Protein AF-A0A2D9RIA6-F1 (afdb_monomer_lite)

Radius of gyration: 36.6 Å; chains: 1; bounding box: 94×38×93 Å

pLDDT: mean 72.46, std 12.38, range [39.25, 90.94]

Sequence (329 aa):
MAKITCAISGIKIILPEFSKLNVSSQGGYIHPIFAANKKQLLATYKLYAKGECSNKESYLLFLALLNLSGKVTWRVPVTLEWNSVRGQSYIANTINRLVASLEQTAIIEHPKFKQPRFVVNVDNSSLDNIHNWVRAWRDNIEEFKNKQASLTDHAKLMAVQNKLTYLVLSDKQAPQYVTLIADWAAMASNFPADRVEEWKKAIRYCFNPKKIFNVDSTTLKEIKEHCETNLELDSLHYSEVMDCLKEGINNQINILGSSLLDLDAQLSMSMSTSSLEKAAAAKKSIEANDKLVNDVIASAPAEEPKQINYATKGEYLKAKIAYNLSKRS

Structure (mmCIF, N/CA/C/O backbone):
data_AF-A0A2D9RIA6-F1
#
_entry.id   AF-A0A2D9RIA6-F1
#
loop_
_atom_site.group_PDB
_atom_site.id
_atom_site.type_symbol
_atom_site.label_atom_id
_atom_site.label_alt_id
_atom_site.label_comp_id
_atom_site.label_asym_id
_atom_site.label_entity_id
_atom_site.label_seq_id
_atom_site.pdbx_PDB_ins_code
_atom_site.Cartn_x
_atom_site.Cartn_y
_atom_site.Cartn_z
_atom_site.occupancy
_atom_site.B_iso_or_equiv
_atom_site.auth_seq_id
_atom_site.auth_comp_id
_atom_site.auth_asym_id
_atom_site.auth_atom_id
_atom_site.pdbx_PDB_model_num
ATOM 1 N N . MET A 1 1 ? 28.062 -0.730 -46.246 1.00 53.22 1 MET A N 1
ATOM 2 C CA . MET A 1 1 ? 27.710 -0.289 -44.878 1.00 53.22 1 MET A CA 1
ATOM 3 C C . MET A 1 1 ? 26.727 -1.278 -44.266 1.00 53.22 1 MET A C 1
ATOM 5 O O . MET A 1 1 ? 25.602 -1.366 -44.753 1.00 53.22 1 MET A O 1
ATOM 9 N N . ALA A 1 2 ? 27.142 -2.025 -43.243 1.00 52.50 2 ALA A N 1
ATOM 10 C CA . ALA A 1 2 ? 26.251 -2.866 -42.444 1.00 52.50 2 ALA A CA 1
ATOM 11 C C . ALA A 1 2 ? 25.255 -2.001 -41.672 1.00 52.50 2 ALA A C 1
ATOM 13 O O . ALA A 1 2 ? 25.640 -1.005 -41.051 1.00 52.50 2 ALA A O 1
ATOM 14 N N . LYS A 1 3 ? 23.980 -2.398 -41.685 1.00 59.03 3 LYS A N 1
ATOM 15 C CA . LYS A 1 3 ? 22.931 -1.793 -40.858 1.00 59.03 3 LYS A CA 1
ATOM 16 C C . LYS A 1 3 ? 22.481 -2.832 -39.836 1.00 59.03 3 LYS A C 1
ATOM 18 O O . LYS A 1 3 ? 21.823 -3.803 -40.196 1.00 59.03 3 LYS A O 1
ATOM 23 N N . ILE A 1 4 ? 22.832 -2.627 -38.569 1.00 64.25 4 ILE A N 1
ATOM 24 C CA . ILE A 1 4 ? 22.382 -3.482 -37.463 1.00 64.25 4 ILE A CA 1
ATOM 25 C C . ILE A 1 4 ? 21.235 -2.776 -36.753 1.00 64.25 4 ILE A C 1
ATOM 27 O O . ILE A 1 4 ? 21.370 -1.619 -36.365 1.00 64.25 4 ILE A O 1
ATOM 31 N N . THR A 1 5 ? 20.105 -3.455 -36.576 1.00 65.69 5 THR A N 1
ATOM 32 C CA . THR A 1 5 ? 18.963 -2.892 -35.840 1.00 65.69 5 THR A CA 1
ATOM 33 C C . THR A 1 5 ? 18.956 -3.436 -34.417 1.00 65.69 5 THR A C 1
ATOM 35 O O . THR A 1 5 ? 18.974 -4.648 -34.224 1.00 65.69 5 THR A O 1
ATOM 38 N N . CYS A 1 6 ? 18.934 -2.550 -33.420 1.00 72.38 6 CYS A N 1
ATOM 39 C CA . CYS A 1 6 ? 18.869 -2.949 -32.015 1.00 72.38 6 CYS A CA 1
ATOM 40 C C . CYS A 1 6 ? 17.556 -3.691 -31.713 1.00 72.38 6 CYS A C 1
ATOM 42 O O . CYS A 1 6 ? 16.477 -3.186 -32.031 1.00 72.38 6 CYS A O 1
ATOM 44 N N . ALA A 1 7 ? 17.651 -4.843 -31.045 1.00 70.50 7 ALA A N 1
ATOM 45 C CA . ALA A 1 7 ? 16.505 -5.696 -30.713 1.00 70.50 7 ALA A CA 1
ATOM 46 C C . ALA A 1 7 ? 15.516 -5.053 -29.719 1.00 70.50 7 ALA A C 1
ATOM 48 O O . ALA A 1 7 ? 14.342 -5.405 -29.718 1.00 70.50 7 ALA A O 1
ATOM 49 N N . ILE A 1 8 ? 15.975 -4.099 -28.897 1.00 72.19 8 ILE A N 1
ATOM 50 C CA . ILE A 1 8 ? 15.151 -3.426 -27.874 1.00 72.19 8 ILE A CA 1
ATOM 51 C C . ILE A 1 8 ? 14.691 -2.046 -28.360 1.00 72.19 8 ILE A C 1
ATOM 53 O O . ILE A 1 8 ? 13.504 -1.734 -28.343 1.00 72.19 8 ILE A O 1
ATOM 57 N N . SER A 1 9 ? 15.627 -1.210 -28.821 1.00 71.25 9 SER A N 1
ATOM 58 C CA . SER A 1 9 ? 15.332 0.187 -29.169 1.00 71.25 9 SER A CA 1
ATOM 59 C C . SER A 1 9 ? 14.907 0.414 -30.618 1.00 71.25 9 SER A C 1
ATOM 61 O O . SER A 1 9 ? 14.466 1.517 -30.934 1.00 71.25 9 SER A O 1
ATOM 63 N N . GLY A 1 10 ? 15.084 -0.567 -31.512 1.00 70.44 10 GLY A N 1
ATOM 64 C CA . GLY A 1 10 ? 14.782 -0.426 -32.943 1.00 70.44 10 GLY A CA 1
ATOM 65 C C . GLY A 1 10 ? 15.717 0.525 -33.704 1.00 70.44 10 GLY A C 1
ATOM 66 O O . GLY A 1 10 ? 15.540 0.746 -34.902 1.00 70.44 10 GLY A O 1
ATOM 67 N N . ILE A 1 11 ? 16.732 1.093 -33.040 1.00 74.12 11 ILE A N 1
ATOM 68 C CA . ILE A 1 11 ? 17.671 2.040 -33.653 1.00 74.12 11 ILE A CA 1
ATOM 69 C C . ILE A 1 11 ? 18.635 1.293 -34.576 1.00 74.12 11 ILE A C 1
ATOM 71 O O . ILE A 1 11 ? 19.228 0.283 -34.191 1.00 74.12 11 ILE A O 1
ATOM 75 N N . LYS A 1 12 ? 18.822 1.836 -35.784 1.00 71.94 12 LYS A N 1
ATOM 76 C CA . LYS A 1 12 ? 19.806 1.362 -36.759 1.00 71.94 12 LYS A CA 1
ATOM 77 C C . LYS A 1 12 ? 21.188 1.914 -36.402 1.00 71.94 12 LYS A C 1
ATOM 79 O O . LYS A 1 12 ? 21.400 3.124 -36.422 1.00 71.94 12 LYS A O 1
ATOM 84 N N . ILE A 1 13 ? 22.115 1.026 -36.074 1.00 69.00 13 ILE A N 1
ATOM 85 C CA . ILE A 1 13 ? 23.537 1.309 -35.895 1.00 69.00 13 ILE A CA 1
ATOM 86 C C . ILE A 1 13 ? 24.219 1.041 -37.238 1.00 69.00 13 ILE A C 1
ATOM 88 O O . ILE A 1 13 ? 24.060 -0.036 -37.819 1.00 69.00 13 ILE A O 1
ATOM 92 N N . ILE A 1 14 ? 24.940 2.038 -37.747 1.00 67.19 14 ILE A N 1
ATOM 93 C CA . ILE A 1 14 ? 25.707 1.929 -38.989 1.00 67.19 14 ILE A CA 1
ATOM 94 C C . ILE A 1 14 ? 27.147 1.611 -38.600 1.00 67.19 14 ILE A C 1
ATOM 96 O O . ILE A 1 14 ? 27.776 2.400 -37.899 1.00 67.19 14 ILE A O 1
ATOM 100 N N . LEU A 1 15 ? 27.658 0.466 -39.050 1.00 63.03 15 LEU A N 1
ATOM 101 C CA . LEU A 1 15 ? 29.066 0.106 -38.888 1.00 63.03 15 LEU A CA 1
ATOM 102 C C . LEU A 1 15 ? 29.784 0.366 -40.219 1.00 63.03 15 LEU A C 1
ATOM 104 O O . LEU A 1 15 ? 29.487 -0.316 -41.208 1.00 63.03 15 LEU A O 1
ATOM 108 N N . PRO A 1 16 ? 30.685 1.363 -40.282 1.00 58.00 16 PRO A N 1
ATOM 109 C CA . PRO A 1 16 ? 31.364 1.719 -41.524 1.00 58.00 16 PRO A CA 1
ATOM 110 C C . PRO A 1 16 ? 32.338 0.627 -41.994 1.00 58.00 16 PRO A C 1
ATOM 112 O O . PRO A 1 16 ? 32.437 0.384 -43.194 1.00 58.00 16 PRO A O 1
ATOM 115 N N . GLU A 1 17 ? 32.983 -0.086 -41.068 1.00 61.69 17 GLU A N 1
ATOM 116 C CA . GLU A 1 17 ? 34.060 -1.048 -41.364 1.00 61.69 17 GLU A CA 1
ATOM 117 C C . GLU A 1 17 ? 33.570 -2.415 -41.866 1.00 61.69 17 GLU A C 1
ATOM 119 O O . GLU A 1 17 ? 34.279 -3.117 -42.585 1.00 61.69 17 GLU A O 1
ATOM 124 N N . PHE A 1 18 ? 32.325 -2.789 -41.571 1.00 57.06 18 PHE A N 1
ATOM 125 C CA . PHE A 1 18 ? 31.756 -4.066 -41.991 1.00 57.06 18 PHE A CA 1
ATOM 126 C C . PHE A 1 18 ? 30.659 -3.810 -43.014 1.00 57.06 18 PHE A C 1
ATOM 128 O O . PHE A 1 18 ? 29.600 -3.305 -42.679 1.00 57.06 18 PHE A O 1
ATOM 135 N N . SER A 1 19 ? 30.882 -4.128 -44.290 1.00 55.38 19 SER A N 1
ATOM 136 C CA . SER A 1 19 ? 29.902 -3.824 -45.350 1.00 55.38 19 SER A CA 1
ATOM 137 C C . SER A 1 19 ? 28.968 -4.975 -45.727 1.00 55.38 19 SER A C 1
ATOM 139 O O . SER A 1 19 ? 27.975 -4.722 -46.402 1.00 55.38 19 SER A O 1
ATOM 141 N N . LYS A 1 20 ? 29.255 -6.206 -45.281 1.00 55.31 20 LYS A N 1
ATOM 142 C CA . LYS A 1 20 ? 28.519 -7.432 -45.657 1.00 55.31 20 LYS A CA 1
ATOM 143 C C . LYS A 1 20 ? 27.579 -7.978 -44.568 1.00 55.31 20 LYS A C 1
ATOM 145 O O . LYS A 1 20 ? 26.859 -8.935 -44.823 1.00 55.31 20 LYS A O 1
ATOM 150 N N . LEU A 1 21 ? 27.574 -7.394 -43.369 1.00 55.66 21 LEU A N 1
ATOM 151 C CA . LEU A 1 21 ? 26.751 -7.850 -42.242 1.00 55.66 21 LEU A CA 1
ATOM 152 C C . LEU A 1 21 ? 25.414 -7.094 -42.210 1.00 55.66 21 LEU A C 1
ATOM 154 O O . LEU A 1 21 ? 25.372 -5.917 -41.881 1.00 55.66 21 LEU A O 1
ATOM 158 N N . ASN A 1 22 ? 24.306 -7.761 -42.522 1.00 55.47 22 ASN A N 1
ATOM 159 C CA . ASN A 1 22 ? 22.961 -7.235 -42.268 1.00 55.47 22 ASN A CA 1
ATOM 160 C C . ASN A 1 22 ? 22.275 -8.162 -41.267 1.00 55.47 22 ASN A C 1
ATOM 162 O O . ASN A 1 22 ? 21.923 -9.288 -41.605 1.00 55.47 22 ASN A O 1
ATOM 166 N N . VAL A 1 23 ? 22.111 -7.692 -40.030 1.00 58.84 23 VAL A N 1
ATOM 167 C CA . VAL A 1 23 ? 21.490 -8.468 -38.950 1.00 58.84 23 VAL A CA 1
ATOM 168 C C . VAL A 1 23 ? 20.110 -7.883 -38.663 1.00 58.84 23 VAL A C 1
ATOM 170 O O . VAL A 1 23 ? 19.980 -6.709 -38.304 1.00 58.84 23 VAL A O 1
ATOM 173 N N . SER A 1 24 ? 19.080 -8.709 -38.861 1.00 55.22 24 SER A N 1
ATOM 174 C CA . SER A 1 24 ? 17.689 -8.387 -38.528 1.00 55.22 24 SER A CA 1
ATOM 175 C C . SER A 1 24 ? 17.501 -8.264 -37.011 1.00 55.22 24 SER A C 1
ATOM 177 O O . SER A 1 24 ? 18.173 -8.939 -36.230 1.00 55.22 24 SER A O 1
ATOM 179 N N . SER A 1 25 ? 16.553 -7.422 -36.589 1.00 55.72 25 SER A N 1
ATOM 180 C CA . SER A 1 25 ? 16.239 -7.130 -35.180 1.00 55.72 25 SER A CA 1
ATOM 181 C C . SER A 1 25 ? 15.826 -8.358 -34.360 1.00 55.72 25 SER A C 1
ATOM 183 O O . SER A 1 25 ? 15.947 -8.335 -33.139 1.00 55.72 25 SER A O 1
ATOM 185 N N . GLN A 1 26 ? 15.382 -9.436 -35.011 1.00 50.66 26 GLN A N 1
ATOM 186 C CA . GLN A 1 26 ? 14.930 -10.669 -34.357 1.00 50.66 26 GLN A CA 1
ATOM 187 C C . GLN A 1 26 ? 16.078 -11.505 -33.745 1.00 50.66 26 GLN A C 1
ATOM 189 O O . GLN A 1 26 ? 15.808 -12.423 -32.979 1.00 50.66 26 GLN A O 1
ATOM 194 N N . GLY A 1 27 ? 17.348 -11.189 -34.055 1.00 52.47 27 GLY A N 1
ATOM 195 C CA . GLY A 1 27 ? 18.518 -12.040 -33.779 1.00 52.47 27 GLY A CA 1
ATOM 196 C C . GLY A 1 27 ? 19.558 -11.533 -32.767 1.00 52.47 27 GLY A C 1
ATOM 197 O O . GLY A 1 27 ? 20.650 -12.087 -32.721 1.00 52.47 27 GLY A O 1
ATOM 198 N N . GLY A 1 28 ? 19.266 -10.517 -31.945 1.00 54.41 28 GLY A N 1
ATOM 199 C CA . GLY A 1 28 ? 19.975 -10.394 -30.657 1.00 54.41 28 GLY A CA 1
ATOM 200 C C . GLY A 1 28 ? 21.135 -9.400 -30.524 1.00 54.41 28 GLY A C 1
ATOM 201 O O . GLY A 1 28 ? 21.923 -9.550 -29.592 1.00 54.41 28 GLY A O 1
ATOM 202 N N . TYR A 1 29 ? 21.239 -8.348 -31.349 1.00 61.44 29 TYR A N 1
ATOM 203 C CA . TYR A 1 29 ? 22.151 -7.247 -30.998 1.00 61.44 29 TYR A CA 1
ATOM 204 C C . TYR A 1 29 ? 21.478 -6.252 -30.047 1.00 61.44 29 TYR A C 1
ATOM 206 O O . TYR A 1 29 ? 20.499 -5.579 -30.389 1.00 61.44 29 TYR A O 1
ATOM 214 N N . ILE A 1 30 ? 22.025 -6.165 -28.839 1.00 66.44 30 ILE A N 1
ATOM 215 C CA . ILE A 1 30 ? 21.576 -5.277 -27.772 1.00 66.44 30 ILE A CA 1
ATOM 216 C C . ILE A 1 30 ? 22.529 -4.075 -27.727 1.00 66.44 30 ILE A C 1
ATOM 218 O O . ILE A 1 30 ? 23.746 -4.237 -27.722 1.00 66.44 30 ILE A O 1
ATOM 222 N N . HIS A 1 31 ? 21.992 -2.851 -27.703 1.00 67.69 31 HIS A N 1
ATOM 223 C CA . HIS A 1 31 ? 22.820 -1.646 -27.563 1.00 67.69 31 HIS A CA 1
ATOM 224 C C . HIS A 1 31 ? 23.640 -1.701 -26.250 1.00 67.69 31 HIS A C 1
ATOM 226 O O . HIS A 1 31 ? 23.066 -2.044 -25.215 1.00 67.69 31 HIS A O 1
ATOM 232 N N . PRO A 1 32 ? 24.929 -1.304 -26.222 1.00 70.88 32 PRO A N 1
ATOM 233 C CA . PRO A 1 32 ? 25.789 -1.445 -25.034 1.00 70.88 32 PRO A CA 1
ATOM 234 C C . PRO A 1 32 ? 25.223 -0.837 -23.741 1.00 70.88 32 PRO A C 1
ATOM 236 O O . PRO A 1 32 ? 25.455 -1.347 -22.651 1.00 70.88 32 PRO A O 1
ATOM 239 N N . ILE A 1 33 ? 24.414 0.219 -23.859 1.00 73.50 33 ILE A N 1
ATOM 240 C CA . ILE A 1 33 ? 23.739 0.877 -22.728 1.00 73.50 33 ILE A CA 1
ATOM 241 C C . ILE A 1 33 ? 22.808 -0.056 -21.933 1.00 73.50 33 ILE A C 1
ATOM 243 O O . ILE A 1 33 ? 22.615 0.145 -20.740 1.00 73.50 33 ILE A O 1
ATOM 247 N N . PHE A 1 34 ? 22.262 -1.101 -22.558 1.00 77.62 34 PHE A N 1
ATOM 248 C CA . PHE A 1 34 ? 21.406 -2.082 -21.884 1.00 77.62 34 PHE A CA 1
ATOM 249 C C . PHE A 1 34 ? 22.196 -3.101 -21.052 1.00 77.62 34 PHE A C 1
ATOM 251 O O . PHE A 1 34 ? 21.595 -3.794 -20.235 1.00 77.62 34 PHE A O 1
ATOM 258 N N . ALA A 1 35 ? 23.516 -3.188 -21.255 1.00 75.06 35 ALA A N 1
ATOM 259 C CA . ALA A 1 35 ? 24.433 -3.974 -20.431 1.00 75.06 35 ALA A CA 1
ATOM 260 C C . ALA A 1 35 ? 25.058 -3.144 -19.291 1.00 75.06 35 ALA A C 1
ATOM 262 O O . ALA A 1 35 ? 25.847 -3.668 -18.507 1.00 75.06 35 ALA A O 1
ATOM 263 N N . ALA A 1 36 ? 24.736 -1.848 -19.197 1.00 76.38 36 ALA A N 1
ATOM 264 C CA . ALA A 1 36 ? 25.290 -0.966 -18.179 1.00 76.38 36 ALA A CA 1
ATOM 265 C C . ALA A 1 36 ? 24.764 -1.305 -16.774 1.00 76.38 36 ALA A C 1
ATOM 267 O O . ALA A 1 36 ? 23.596 -1.645 -16.575 1.00 76.38 36 ALA A O 1
ATOM 268 N N . ASN A 1 37 ? 25.629 -1.146 -15.770 1.00 77.19 37 ASN A N 1
ATOM 269 C CA . ASN A 1 37 ? 25.283 -1.417 -14.376 1.00 77.19 37 ASN A CA 1
ATOM 270 C C . ASN A 1 37 ? 24.343 -0.341 -13.800 1.00 77.19 37 ASN A C 1
ATOM 272 O O . ASN A 1 37 ? 24.417 0.832 -14.171 1.00 77.19 37 ASN A O 1
ATOM 276 N N . LYS A 1 38 ? 23.535 -0.700 -12.786 1.00 79.00 38 LYS A N 1
ATOM 277 C CA . LYS A 1 38 ? 22.596 0.218 -12.095 1.00 79.00 38 LYS A CA 1
ATOM 278 C C . LYS A 1 38 ? 23.240 1.555 -11.694 1.00 79.00 38 LYS A C 1
ATOM 280 O O . LYS A 1 38 ? 22.631 2.603 -11.873 1.00 79.00 38 LYS A O 1
ATOM 285 N N . LYS A 1 39 ? 24.486 1.544 -11.199 1.00 79.19 39 LYS A N 1
ATOM 286 C CA . LYS A 1 39 ? 25.226 2.765 -10.817 1.00 79.19 39 LYS A CA 1
ATOM 287 C C . LYS A 1 39 ? 25.485 3.706 -12.004 1.00 79.19 39 LYS A C 1
ATOM 289 O O . LYS A 1 39 ? 25.364 4.916 -11.854 1.00 79.19 39 LYS A O 1
ATOM 294 N N . GLN A 1 40 ? 25.805 3.156 -13.175 1.00 80.69 40 GLN A N 1
ATOM 295 C CA . GLN A 1 40 ? 26.063 3.922 -14.400 1.00 80.69 40 GLN A CA 1
ATOM 296 C C . GLN A 1 40 ? 24.761 4.471 -14.999 1.00 80.69 40 GLN A C 1
ATOM 298 O O . GLN A 1 40 ? 24.717 5.617 -15.446 1.00 80.69 40 GLN A O 1
ATOM 303 N N . LEU A 1 41 ? 23.676 3.692 -14.936 1.00 81.44 41 LEU A N 1
ATOM 304 C CA . LEU A 1 41 ? 22.341 4.135 -15.354 1.00 81.44 41 LEU A CA 1
ATOM 305 C C . LEU A 1 41 ? 21.783 5.241 -14.443 1.00 81.44 41 LEU A C 1
ATOM 307 O O . LEU A 1 41 ? 21.171 6.190 -14.917 1.00 81.44 41 LEU A O 1
ATOM 311 N N . LEU A 1 42 ? 22.056 5.185 -13.137 1.00 82.12 42 LEU A N 1
ATOM 312 C CA . LEU A 1 42 ? 21.701 6.272 -12.219 1.00 82.12 42 LEU A CA 1
ATOM 313 C C . LEU A 1 42 ? 22.560 7.526 -12.436 1.00 82.12 42 LEU A C 1
ATOM 315 O O . LEU A 1 42 ? 22.054 8.638 -12.316 1.00 82.12 42 LEU A O 1
ATOM 319 N N . ALA A 1 43 ? 23.845 7.377 -12.774 1.00 82.62 43 ALA A N 1
ATOM 320 C CA . ALA A 1 43 ? 24.699 8.514 -13.121 1.00 82.62 43 ALA A CA 1
ATOM 321 C C . ALA A 1 43 ? 24.211 9.221 -14.397 1.00 82.62 43 ALA A C 1
ATOM 323 O O . ALA A 1 43 ? 24.099 10.443 -14.415 1.00 82.62 43 ALA A O 1
ATOM 324 N N . THR A 1 44 ? 23.837 8.458 -15.425 1.00 81.31 44 THR A N 1
ATOM 325 C CA . THR A 1 44 ? 23.244 9.003 -16.660 1.00 81.31 44 THR A CA 1
ATOM 326 C C . THR A 1 44 ? 21.851 9.588 -16.429 1.00 81.31 44 THR A C 1
ATOM 328 O O . THR A 1 44 ? 21.534 10.627 -16.996 1.00 81.31 44 THR A O 1
ATOM 331 N N . TYR A 1 45 ? 21.054 9.026 -15.517 1.00 84.38 45 TYR A N 1
ATOM 332 C CA . TYR A 1 45 ? 19.803 9.649 -15.077 1.00 84.38 45 TYR A CA 1
ATOM 333 C C . TYR A 1 45 ? 20.011 11.002 -14.377 1.00 84.38 45 TYR A C 1
ATOM 335 O O . TYR A 1 45 ? 19.222 11.920 -14.580 1.00 84.38 45 TYR A O 1
ATOM 343 N N . LYS A 1 46 ? 21.096 11.185 -13.612 1.00 83.75 46 LYS A N 1
ATOM 344 C CA . LYS A 1 46 ? 21.441 12.505 -13.050 1.00 83.75 46 LYS A CA 1
ATOM 345 C C . LYS A 1 46 ? 21.785 13.524 -14.138 1.00 83.75 46 LYS A C 1
ATOM 347 O O . LYS A 1 46 ? 21.414 14.683 -13.996 1.00 83.75 46 LYS A O 1
ATOM 352 N N . LEU A 1 47 ? 22.468 13.106 -15.205 1.00 82.69 47 LEU A N 1
ATOM 353 C CA . LEU A 1 47 ? 22.743 13.965 -16.367 1.00 82.69 47 LEU A CA 1
ATOM 354 C C . LEU A 1 47 ? 21.448 14.314 -17.113 1.00 82.69 47 LEU A C 1
ATOM 356 O O . LEU A 1 47 ? 21.228 15.467 -17.474 1.00 82.69 47 LEU A O 1
ATOM 360 N N . TYR A 1 48 ? 20.537 13.346 -17.235 1.00 83.88 48 TYR A N 1
ATOM 361 C CA . TYR A 1 48 ? 19.203 13.572 -17.783 1.00 83.88 48 TYR A CA 1
ATOM 362 C C . TYR A 1 48 ? 18.411 14.599 -16.962 1.00 83.88 48 TYR A C 1
ATOM 364 O O . TYR A 1 48 ? 17.847 15.530 -17.528 1.00 83.88 48 TYR A O 1
ATOM 372 N N . ALA A 1 49 ? 18.421 14.484 -15.632 1.00 82.38 49 ALA A N 1
ATOM 373 C CA . ALA A 1 49 ? 17.738 15.421 -14.740 1.00 82.38 49 ALA A CA 1
ATOM 374 C C . ALA A 1 49 ? 18.299 16.855 -14.816 1.00 82.38 49 ALA A C 1
ATOM 376 O O . ALA A 1 49 ? 17.580 17.806 -14.524 1.00 82.38 49 ALA A O 1
ATOM 377 N N . LYS A 1 50 ? 19.563 17.017 -15.230 1.00 84.75 50 LYS A N 1
ATOM 378 C CA . LYS A 1 50 ? 20.194 18.320 -15.491 1.00 84.75 50 LYS A CA 1
ATOM 379 C C . LYS A 1 50 ? 19.873 18.897 -16.875 1.00 84.75 50 LYS A C 1
ATOM 381 O O . LYS A 1 50 ? 20.240 20.033 -17.146 1.00 84.75 50 LYS A O 1
ATOM 386 N N . GLY A 1 51 ? 19.207 18.134 -17.745 1.00 81.69 51 GLY A N 1
ATOM 387 C CA . GLY A 1 51 ? 18.908 18.542 -19.120 1.00 81.69 51 GLY A CA 1
ATOM 388 C C . GLY A 1 51 ? 20.087 18.407 -20.090 1.00 81.69 51 GLY A C 1
ATOM 389 O O . GLY A 1 51 ? 20.008 18.906 -21.206 1.00 81.69 51 GLY A O 1
ATOM 390 N N . GLU A 1 52 ? 21.165 17.720 -19.700 1.00 83.81 52 GLU A N 1
ATOM 391 C CA . GLU A 1 52 ? 22.379 17.554 -20.519 1.00 83.81 52 GLU A CA 1
ATOM 392 C C . GLU A 1 52 ? 22.276 16.386 -21.525 1.00 83.81 52 GLU A C 1
ATOM 394 O O . GLU A 1 52 ? 23.212 16.128 -22.277 1.00 83.81 52 GLU A O 1
ATOM 399 N N . CYS A 1 53 ? 21.152 15.659 -21.549 1.00 79.12 53 CYS A N 1
ATOM 400 C CA . CYS A 1 53 ? 20.950 14.510 -22.435 1.00 79.12 53 CYS A CA 1
ATOM 401 C C . CYS A 1 53 ? 20.249 14.890 -23.740 1.00 79.12 53 CYS A C 1
ATOM 403 O O . CYS A 1 53 ? 19.222 15.568 -23.746 1.00 79.12 53 CYS A O 1
ATOM 405 N N . SER A 1 54 ? 20.743 14.340 -24.847 1.00 82.25 54 SER A N 1
ATOM 406 C CA . SER A 1 54 ? 20.051 14.398 -26.133 1.00 82.25 54 SER A CA 1
ATOM 407 C C . SER A 1 54 ? 18.785 13.531 -26.137 1.00 82.25 54 SER A C 1
ATOM 409 O O . SER A 1 54 ? 18.700 12.511 -25.451 1.00 82.25 54 SER A O 1
ATOM 411 N N . ASN A 1 55 ? 17.815 13.867 -26.992 1.00 80.06 55 ASN A N 1
ATOM 412 C CA . ASN A 1 55 ? 16.546 13.130 -27.110 1.00 80.06 55 ASN A CA 1
ATOM 413 C C . ASN A 1 55 ? 16.738 11.618 -27.348 1.00 80.06 55 ASN A C 1
ATOM 415 O O . ASN A 1 55 ? 15.982 10.787 -26.837 1.00 80.06 55 ASN A O 1
ATOM 419 N N . LYS A 1 56 ? 17.784 11.247 -28.097 1.00 80.44 56 LYS A N 1
ATOM 420 C CA . LYS A 1 56 ? 18.150 9.849 -28.357 1.00 80.44 56 LYS A CA 1
ATOM 421 C C . LYS A 1 56 ? 18.685 9.154 -27.102 1.00 80.44 56 LYS A C 1
ATOM 423 O O . LYS A 1 56 ? 18.358 7.992 -26.866 1.00 80.44 56 LYS A O 1
ATOM 428 N N . GLU A 1 57 ? 19.488 9.847 -26.300 1.00 80.38 57 GLU A N 1
ATOM 429 C CA . GLU A 1 57 ? 20.026 9.327 -25.040 1.00 80.38 57 GLU A CA 1
ATOM 430 C C . GLU A 1 57 ? 18.932 9.170 -23.988 1.00 80.38 57 GLU A C 1
ATOM 432 O O . GLU A 1 57 ? 18.884 8.133 -23.334 1.00 80.38 57 GLU A O 1
ATOM 437 N N . SER A 1 58 ? 18.002 10.122 -23.884 1.00 82.75 58 SER A N 1
ATOM 438 C CA . SER A 1 58 ? 16.842 10.022 -22.989 1.00 82.75 58 SER A CA 1
ATOM 439 C C . SER A 1 58 ? 15.981 8.797 -23.301 1.00 82.75 58 SER A C 1
ATOM 441 O O . SER A 1 58 ? 15.567 8.073 -22.395 1.00 82.75 58 SER A O 1
ATOM 443 N N . TYR A 1 59 ? 15.748 8.523 -24.587 1.00 83.75 59 TYR A N 1
ATOM 444 C CA . TYR A 1 59 ? 15.016 7.338 -25.033 1.00 83.75 59 TYR A CA 1
ATOM 445 C C . TYR A 1 59 ? 15.757 6.035 -24.712 1.00 83.75 59 TYR A C 1
ATOM 447 O O . TYR A 1 59 ? 15.171 5.097 -24.168 1.00 83.75 59 TYR A O 1
ATOM 455 N N . LEU A 1 60 ? 17.057 5.976 -25.008 1.00 83.06 60 LEU A N 1
ATOM 456 C CA . LEU A 1 60 ? 17.879 4.807 -24.699 1.00 83.06 60 LEU A CA 1
ATOM 457 C C . LEU A 1 60 ? 17.979 4.556 -23.191 1.00 83.06 60 LEU A C 1
ATOM 459 O O . LEU A 1 60 ? 17.891 3.406 -22.768 1.00 83.06 60 LEU A O 1
ATOM 463 N N . LEU A 1 61 ? 18.106 5.613 -22.388 1.00 84.69 61 LEU A N 1
ATOM 464 C CA . LEU A 1 61 ? 18.112 5.540 -20.931 1.00 84.69 61 LEU A CA 1
ATOM 465 C C . LEU A 1 61 ? 16.787 4.983 -20.401 1.00 84.69 61 LEU A C 1
ATOM 467 O O . LEU A 1 61 ? 16.792 4.077 -19.571 1.00 84.69 61 LEU A O 1
ATOM 471 N N . PHE A 1 62 ? 15.656 5.477 -20.907 1.00 85.69 62 PHE A N 1
ATOM 472 C CA . PHE A 1 62 ? 14.332 5.001 -20.510 1.00 85.69 62 PHE A CA 1
ATOM 473 C C . PHE A 1 62 ? 14.160 3.497 -20.760 1.00 85.69 62 PHE A C 1
ATOM 475 O O . PHE A 1 62 ? 13.761 2.752 -19.863 1.00 85.69 62 PHE A O 1
ATOM 482 N N . LEU A 1 63 ? 14.531 3.022 -21.953 1.00 85.31 63 LEU A N 1
ATOM 483 C CA . LEU A 1 63 ? 14.475 1.595 -22.263 1.00 85.31 63 LEU A CA 1
ATOM 484 C C . LEU A 1 63 ? 15.493 0.784 -21.451 1.00 85.3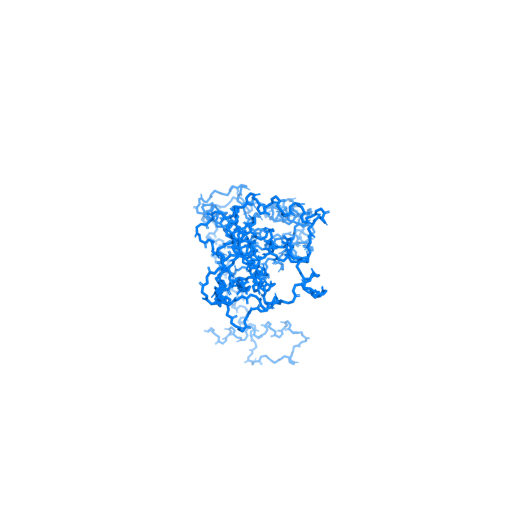1 63 LEU A C 1
ATOM 486 O O . LEU A 1 63 ? 15.201 -0.347 -21.061 1.00 85.31 63 LEU A O 1
ATOM 490 N N . ALA A 1 64 ? 16.679 1.337 -21.184 1.00 85.19 64 ALA A N 1
ATOM 491 C CA . ALA A 1 64 ? 17.690 0.674 -20.367 1.00 85.19 64 ALA A CA 1
ATOM 492 C C . ALA A 1 64 ? 17.208 0.469 -18.927 1.00 85.19 64 ALA A C 1
ATOM 494 O O . ALA A 1 64 ? 17.396 -0.612 -18.373 1.00 85.19 64 ALA A O 1
ATOM 495 N N . LEU A 1 65 ? 16.507 1.451 -18.351 1.00 85.44 65 LEU A N 1
ATOM 496 C CA . LEU A 1 65 ? 15.875 1.331 -17.035 1.00 85.44 65 LEU A CA 1
ATOM 497 C C . LEU A 1 65 ? 14.775 0.258 -17.017 1.00 85.44 65 LEU A C 1
ATOM 499 O O . LEU A 1 65 ? 14.698 -0.527 -16.071 1.00 85.44 65 LEU A O 1
ATOM 503 N N . LEU A 1 66 ? 13.962 0.167 -18.075 1.00 85.69 66 LEU A N 1
ATOM 504 C CA . LEU A 1 66 ? 12.965 -0.903 -18.205 1.00 85.69 66 LEU A CA 1
ATOM 505 C C . LEU A 1 66 ? 13.615 -2.282 -18.307 1.00 85.69 66 LEU A C 1
ATOM 507 O O . LEU A 1 66 ? 13.150 -3.220 -17.662 1.00 85.69 66 LEU A O 1
ATOM 511 N N . ASN A 1 67 ? 14.700 -2.412 -19.070 1.00 84.88 67 ASN A N 1
ATOM 512 C CA . ASN A 1 67 ? 15.430 -3.672 -19.184 1.00 84.88 67 ASN A CA 1
ATOM 513 C C . ASN A 1 67 ? 16.097 -4.067 -17.855 1.00 84.88 67 ASN A C 1
ATOM 515 O O . ASN A 1 67 ? 16.018 -5.224 -17.446 1.00 84.88 67 ASN A O 1
ATOM 519 N N . LEU A 1 68 ? 16.668 -3.094 -17.133 1.00 83.88 68 LEU A N 1
ATOM 520 C CA . LEU A 1 68 ? 17.286 -3.297 -15.818 1.00 83.88 68 LEU A CA 1
ATOM 521 C C . LEU A 1 68 ? 16.300 -3.860 -14.785 1.00 83.88 68 LEU A C 1
ATOM 523 O O . LEU A 1 68 ? 16.706 -4.590 -13.885 1.00 83.88 68 LEU A O 1
ATOM 527 N N . SER A 1 69 ? 15.003 -3.559 -14.916 1.00 82.50 69 SER A N 1
ATOM 528 C CA . SER A 1 69 ? 13.978 -4.121 -14.029 1.00 82.50 69 SER A CA 1
ATOM 529 C C . SER A 1 69 ? 13.956 -5.658 -14.037 1.00 82.50 69 SER A C 1
ATOM 531 O O . SER A 1 69 ? 13.499 -6.277 -13.073 1.00 82.50 69 SER A O 1
ATOM 533 N N . GLY A 1 70 ? 14.394 -6.289 -15.138 1.00 81.56 70 GLY A N 1
ATOM 534 C CA . GLY A 1 70 ? 14.271 -7.730 -15.362 1.00 81.56 70 GLY A CA 1
ATOM 535 C C . GLY A 1 70 ? 12.819 -8.228 -15.374 1.00 81.56 70 GLY A C 1
ATOM 536 O O . GLY A 1 70 ? 12.574 -9.433 -15.291 1.00 81.56 70 GLY A O 1
ATOM 537 N N . LYS A 1 71 ? 11.837 -7.316 -15.416 1.00 84.56 71 LYS A N 1
ATOM 538 C CA . LYS A 1 71 ? 10.399 -7.624 -15.442 1.00 84.56 71 LYS A CA 1
ATOM 539 C C . LYS A 1 71 ? 9.802 -7.512 -16.840 1.00 84.56 71 LYS A C 1
ATOM 541 O O . LYS A 1 71 ? 8.683 -7.973 -17.038 1.00 84.56 71 LYS A O 1
ATOM 546 N N . VAL A 1 72 ? 10.532 -6.927 -17.787 1.00 85.50 72 VAL A N 1
ATOM 547 C CA . VAL A 1 72 ? 10.105 -6.771 -19.179 1.00 85.50 72 VAL A CA 1
ATOM 548 C C . VAL A 1 72 ? 10.944 -7.681 -20.067 1.00 85.50 72 VAL A C 1
ATOM 550 O O . VAL A 1 72 ? 12.171 -7.613 -20.045 1.00 85.50 72 VAL A O 1
ATOM 553 N N . THR A 1 73 ? 10.288 -8.537 -20.846 1.00 84.44 73 THR A N 1
ATOM 554 C CA . THR A 1 73 ? 10.939 -9.399 -21.838 1.00 84.44 73 THR A CA 1
ATOM 555 C C . THR A 1 73 ? 10.611 -8.905 -23.238 1.00 84.44 73 THR A C 1
ATOM 557 O O . THR A 1 73 ? 9.447 -8.864 -23.633 1.00 84.44 73 THR A O 1
ATOM 560 N N . TRP A 1 74 ? 11.640 -8.548 -23.996 1.00 81.81 74 TRP A N 1
ATOM 561 C CA . TRP A 1 74 ? 11.509 -7.995 -25.341 1.00 81.81 74 TRP A CA 1
ATOM 562 C C . TRP A 1 74 ? 11.542 -9.114 -26.387 1.00 81.81 74 TRP A C 1
ATOM 564 O O . TRP A 1 74 ? 12.551 -9.806 -26.499 1.00 81.81 74 TRP A O 1
ATOM 574 N N . ARG A 1 75 ? 10.460 -9.299 -27.158 1.00 80.19 75 ARG A N 1
ATOM 575 C CA . ARG A 1 75 ? 10.472 -10.139 -28.377 1.00 80.19 75 ARG A CA 1
ATOM 576 C C . ARG A 1 75 ? 10.538 -9.307 -29.652 1.00 80.19 75 ARG A C 1
ATOM 578 O O . ARG A 1 75 ? 11.024 -9.777 -30.675 1.00 80.19 75 ARG A O 1
ATOM 585 N N . VAL A 1 76 ? 10.036 -8.079 -29.578 1.00 77.44 76 VAL A N 1
ATOM 586 C CA . VAL A 1 76 ? 9.984 -7.112 -30.673 1.00 77.44 76 VAL A CA 1
ATOM 587 C C . VAL A 1 76 ? 10.548 -5.786 -30.155 1.00 77.44 76 VAL A C 1
ATOM 589 O O . VAL A 1 76 ? 10.305 -5.453 -28.988 1.00 77.44 76 VAL A O 1
ATOM 592 N N . PRO A 1 77 ? 11.302 -5.029 -30.974 1.00 78.00 77 PRO A N 1
ATOM 593 C CA . PRO A 1 77 ? 11.733 -3.689 -30.596 1.00 78.00 77 PRO A CA 1
ATOM 594 C C . PRO A 1 77 ? 10.532 -2.766 -30.380 1.00 78.00 77 PRO A C 1
ATOM 596 O O . PRO A 1 77 ? 9.488 -2.924 -31.014 1.00 78.00 77 PRO A O 1
ATOM 599 N N . VAL A 1 78 ? 10.703 -1.757 -29.527 1.00 79.06 78 VAL A N 1
ATOM 600 C CA . VAL A 1 78 ? 9.685 -0.714 -29.349 1.00 79.06 78 VAL A CA 1
ATOM 601 C C . VAL A 1 78 ? 9.486 0.022 -30.669 1.00 79.06 78 VAL A C 1
ATOM 603 O O . VAL A 1 78 ? 10.433 0.546 -31.262 1.00 79.06 78 VAL A O 1
ATOM 606 N N . THR A 1 79 ? 8.239 0.077 -31.122 1.00 69.12 79 THR A N 1
ATOM 607 C CA . THR A 1 79 ? 7.836 0.842 -32.299 1.00 69.12 79 THR A CA 1
ATOM 608 C C . THR A 1 79 ? 7.743 2.309 -31.896 1.00 69.12 79 THR A C 1
ATOM 610 O O . THR A 1 79 ? 6.706 2.753 -31.404 1.00 69.12 79 THR A O 1
ATOM 613 N N . LEU A 1 80 ? 8.852 3.047 -32.037 1.00 63.38 80 LEU A N 1
ATOM 614 C CA . LEU A 1 80 ? 8.917 4.468 -31.698 1.00 63.38 80 LEU A CA 1
ATOM 615 C C . LEU A 1 80 ? 9.603 5.328 -32.750 1.00 63.38 80 LEU A C 1
ATOM 617 O O . LEU A 1 80 ? 10.712 5.033 -33.197 1.00 63.38 80 LEU A O 1
ATOM 621 N N . GLU A 1 81 ? 9.012 6.494 -32.989 1.00 65.56 81 GLU A N 1
ATOM 622 C CA . GLU A 1 81 ? 9.697 7.651 -33.551 1.00 65.56 81 GLU A CA 1
ATOM 623 C C . GLU A 1 81 ? 10.254 8.500 -32.402 1.00 65.56 81 GLU A C 1
ATOM 625 O O . GLU A 1 81 ? 9.607 9.422 -31.912 1.00 65.56 81 GLU A O 1
ATOM 630 N N . TRP A 1 82 ? 11.464 8.188 -31.929 1.00 66.69 82 TRP A N 1
ATOM 631 C CA . TRP A 1 82 ? 12.164 8.948 -30.869 1.00 66.69 82 TRP A CA 1
ATOM 632 C C . TRP A 1 82 ? 12.364 10.438 -31.219 1.00 66.69 82 TRP A C 1
ATOM 634 O O . TRP A 1 82 ? 12.662 11.259 -30.351 1.00 66.69 82 TRP A O 1
ATOM 644 N N . ASN A 1 83 ? 12.183 10.791 -32.493 1.00 66.62 83 ASN A N 1
ATOM 645 C CA . ASN A 1 83 ? 12.248 12.152 -33.013 1.00 66.62 83 ASN A CA 1
ATOM 646 C C . ASN A 1 83 ? 10.902 12.906 -32.944 1.00 66.62 83 ASN A C 1
ATOM 648 O O . ASN A 1 83 ? 10.847 14.093 -33.245 1.00 66.62 83 ASN A O 1
ATOM 652 N N . SER A 1 84 ? 9.810 12.239 -32.561 1.00 77.25 84 SER A N 1
ATOM 653 C CA . SER A 1 84 ? 8.495 12.869 -32.440 1.00 77.25 84 SER A CA 1
ATOM 654 C C . SER A 1 84 ? 8.347 13.597 -31.101 1.00 77.25 84 SER A C 1
ATOM 656 O O . SER A 1 84 ? 8.700 13.064 -30.044 1.00 77.25 84 SER A O 1
ATOM 658 N N . VAL A 1 85 ? 7.753 14.795 -31.136 1.00 75.06 85 VAL A N 1
ATOM 659 C CA . VAL A 1 85 ? 7.472 15.633 -29.953 1.00 75.06 85 VAL A CA 1
ATOM 660 C C . VAL A 1 85 ? 6.652 14.861 -28.912 1.00 75.06 85 VAL A C 1
ATOM 662 O O . VAL A 1 85 ? 6.952 14.902 -27.720 1.00 75.06 85 VAL A O 1
ATOM 665 N N . ARG A 1 86 ? 5.674 14.059 -29.364 1.00 75.81 86 ARG A N 1
ATOM 666 C CA . ARG A 1 86 ? 4.836 13.224 -28.489 1.00 75.81 86 ARG A CA 1
ATOM 667 C C . ARG A 1 86 ? 5.658 12.189 -27.714 1.00 75.81 86 ARG A C 1
ATOM 669 O O . ARG A 1 86 ? 5.411 11.981 -26.528 1.00 75.81 86 ARG A O 1
ATOM 676 N N . GLY A 1 87 ? 6.644 11.565 -28.361 1.00 73.31 87 GLY A N 1
ATOM 677 C CA . GLY A 1 87 ? 7.517 10.576 -27.725 1.00 73.31 87 GLY A CA 1
ATOM 678 C C . GLY A 1 87 ? 8.405 11.194 -26.643 1.00 73.31 87 GLY A C 1
ATOM 679 O O . GLY A 1 87 ? 8.574 10.612 -25.573 1.00 73.31 87 GLY A O 1
ATOM 680 N N . GLN A 1 88 ? 8.916 12.402 -26.881 1.00 77.31 88 GLN A N 1
ATOM 681 C CA . GLN A 1 88 ? 9.787 13.112 -25.938 1.00 77.31 88 GLN A CA 1
ATOM 682 C C . GLN A 1 88 ? 9.030 13.587 -24.696 1.00 77.31 88 GLN A C 1
ATOM 684 O O . GLN A 1 88 ? 9.459 13.302 -23.575 1.00 77.31 88 GLN A O 1
ATOM 689 N N . SER A 1 89 ? 7.870 14.230 -24.875 1.00 79.62 89 SER A N 1
ATOM 690 C CA . SER A 1 89 ? 7.013 14.634 -23.752 1.00 79.62 89 SER A CA 1
ATOM 691 C C . SER A 1 89 ? 6.580 13.431 -22.914 1.00 79.62 89 SER A C 1
ATOM 693 O O . SER A 1 89 ? 6.529 13.500 -21.686 1.00 79.62 89 SER A O 1
ATOM 695 N N . TYR A 1 90 ? 6.318 12.297 -23.565 1.00 81.81 90 TYR A N 1
ATOM 696 C CA . TYR A 1 90 ? 5.956 11.073 -22.868 1.00 81.81 90 TYR A CA 1
ATOM 697 C C . TYR A 1 90 ? 7.092 10.526 -21.996 1.00 81.81 90 TYR A C 1
ATOM 699 O O . TYR A 1 90 ? 6.866 10.190 -20.829 1.00 81.81 90 TYR A O 1
ATOM 707 N N . ILE A 1 91 ? 8.310 10.435 -22.543 1.00 82.06 91 ILE A N 1
ATOM 708 C CA . ILE A 1 91 ? 9.479 9.944 -21.798 1.00 82.06 91 ILE A CA 1
ATOM 709 C C . ILE A 1 91 ? 9.718 10.834 -20.578 1.00 82.06 91 ILE A C 1
ATOM 711 O O . ILE A 1 91 ? 9.854 10.312 -19.471 1.00 82.06 91 ILE A O 1
ATOM 715 N N . ALA A 1 92 ? 9.672 12.157 -20.755 1.00 82.12 92 ALA A N 1
ATOM 716 C CA . ALA A 1 92 ? 9.866 13.113 -19.669 1.00 82.12 92 ALA A CA 1
ATOM 717 C C . ALA A 1 92 ? 8.855 12.940 -18.526 1.00 82.12 92 ALA A C 1
ATOM 719 O O . ALA A 1 92 ? 9.234 12.914 -17.355 1.00 82.12 92 ALA A O 1
ATOM 720 N N . ASN A 1 93 ? 7.580 12.721 -18.850 1.00 83.94 93 ASN A N 1
ATOM 721 C CA . ASN A 1 93 ? 6.535 12.534 -17.842 1.00 83.94 93 ASN A CA 1
ATOM 722 C C . ASN A 1 93 ? 6.619 11.182 -17.112 1.00 83.94 93 ASN A C 1
ATOM 724 O O . ASN A 1 93 ? 6.136 11.047 -15.982 1.00 83.94 93 ASN A O 1
ATOM 728 N N . THR A 1 94 ? 7.208 10.168 -17.749 1.00 83.19 94 THR A N 1
ATOM 729 C CA . THR A 1 94 ? 7.145 8.779 -17.270 1.00 83.19 94 THR A CA 1
ATOM 730 C C . THR A 1 94 ? 8.433 8.325 -16.588 1.00 83.19 94 THR A C 1
ATOM 732 O O . THR A 1 94 ? 8.374 7.516 -15.662 1.00 83.19 94 THR A O 1
ATOM 735 N N . ILE A 1 95 ? 9.595 8.855 -16.977 1.00 85.06 95 ILE A N 1
ATOM 736 C CA . ILE A 1 95 ? 10.903 8.381 -16.500 1.00 85.06 95 ILE A CA 1
ATOM 737 C C . ILE A 1 95 ? 11.073 8.520 -14.980 1.00 85.06 95 ILE A C 1
ATOM 739 O O . ILE A 1 95 ? 11.493 7.567 -14.328 1.00 85.06 95 ILE A O 1
ATOM 743 N N . ASN A 1 96 ? 10.631 9.634 -14.389 1.00 85.69 96 ASN A N 1
ATOM 744 C CA . ASN A 1 96 ? 10.688 9.838 -12.936 1.00 85.69 96 ASN A CA 1
ATOM 745 C C . ASN A 1 96 ? 9.800 8.827 -12.193 1.00 85.69 96 ASN A C 1
ATOM 747 O O . ASN A 1 96 ? 10.186 8.275 -11.163 1.00 85.69 96 ASN A O 1
ATOM 751 N N . ARG A 1 97 ? 8.612 8.539 -12.746 1.00 86.62 97 ARG A N 1
ATOM 752 C CA . ARG A 1 97 ? 7.667 7.560 -12.183 1.00 86.62 97 ARG A CA 1
ATOM 753 C C . ARG A 1 97 ? 8.237 6.146 -12.256 1.00 86.62 97 ARG A C 1
ATOM 755 O O . ARG A 1 97 ? 8.090 5.379 -11.307 1.00 86.62 97 ARG A O 1
ATOM 762 N N . LEU A 1 98 ? 8.903 5.823 -13.363 1.00 87.06 98 LEU A N 1
ATOM 763 C CA . LEU A 1 98 ? 9.591 4.554 -13.552 1.00 87.06 98 LEU A CA 1
ATOM 764 C C . LEU A 1 98 ? 10.705 4.383 -12.512 1.00 87.06 98 LEU A C 1
ATOM 766 O O . LEU A 1 98 ? 10.701 3.385 -11.795 1.00 87.06 98 LEU A O 1
ATOM 770 N N . VAL A 1 99 ? 11.606 5.360 -12.373 1.00 87.00 99 VAL A N 1
ATOM 771 C CA . VAL A 1 99 ? 12.710 5.297 -11.398 1.00 87.00 99 VAL A CA 1
ATOM 772 C C . VAL A 1 99 ? 12.178 5.112 -9.977 1.00 87.00 99 VAL A C 1
ATOM 774 O O . VAL A 1 99 ? 12.595 4.174 -9.299 1.00 87.00 99 VAL A O 1
ATOM 777 N N . ALA A 1 100 ? 11.178 5.901 -9.570 1.00 87.06 100 ALA A N 1
ATOM 778 C CA . ALA A 1 100 ? 10.558 5.765 -8.253 1.00 87.06 100 ALA A CA 1
ATOM 779 C C . ALA A 1 100 ? 9.957 4.363 -8.024 1.00 87.06 100 ALA A C 1
ATOM 781 O O . ALA A 1 100 ? 10.123 3.783 -6.952 1.00 87.06 100 ALA A O 1
ATOM 782 N N . SER A 1 101 ? 9.292 3.783 -9.031 1.00 86.38 101 SER A N 1
ATOM 783 C CA . SER A 1 101 ? 8.732 2.426 -8.925 1.00 86.38 101 SER A CA 1
ATOM 784 C C . SER A 1 101 ? 9.815 1.346 -8.793 1.00 86.38 101 SER A C 1
ATOM 786 O O . SER A 1 101 ? 9.655 0.405 -8.012 1.00 86.38 101 SER A O 1
ATOM 788 N N . LEU A 1 102 ? 10.945 1.495 -9.494 1.00 85.75 102 LEU A N 1
ATOM 789 C CA . LEU A 1 102 ? 12.074 0.564 -9.420 1.00 85.75 102 LEU A CA 1
ATOM 790 C C . LEU A 1 102 ? 12.794 0.648 -8.072 1.00 85.75 102 LEU A C 1
ATOM 792 O O . LEU A 1 102 ? 13.165 -0.384 -7.514 1.00 85.75 102 LEU A O 1
ATOM 796 N N . GLU A 1 103 ? 12.967 1.854 -7.530 1.00 86.69 103 GLU A N 1
ATOM 797 C CA . GLU A 1 103 ? 13.552 2.058 -6.202 1.00 86.69 103 GLU A CA 1
ATOM 798 C C . GLU A 1 103 ? 12.666 1.469 -5.105 1.00 86.69 103 GLU A C 1
ATOM 800 O O . GLU A 1 103 ? 13.149 0.680 -4.298 1.00 86.69 103 GLU A O 1
ATOM 805 N N . GLN A 1 104 ? 11.360 1.755 -5.124 1.00 85.69 104 GLN A N 1
ATOM 806 C CA . GLN A 1 104 ? 10.423 1.190 -4.147 1.00 85.69 104 GLN A CA 1
ATOM 807 C C . GLN A 1 104 ? 10.361 -0.336 -4.219 1.00 85.69 104 GLN A C 1
ATOM 809 O O . GLN A 1 104 ? 10.342 -1.001 -3.188 1.00 85.69 104 GLN A O 1
ATOM 814 N N . THR A 1 105 ? 10.392 -0.903 -5.425 1.00 85.50 105 THR A N 1
ATOM 815 C CA . THR A 1 105 ? 10.458 -2.359 -5.607 1.00 85.50 105 THR A CA 1
ATOM 816 C C . THR A 1 105 ? 11.730 -2.950 -5.011 1.00 85.50 105 THR A C 1
ATOM 818 O O . THR A 1 105 ? 11.678 -4.031 -4.440 1.00 85.50 105 THR A O 1
ATOM 821 N N . ALA A 1 106 ? 12.867 -2.264 -5.151 1.00 83.31 106 ALA A N 1
ATOM 822 C CA . ALA A 1 106 ? 14.139 -2.731 -4.610 1.00 83.31 106 ALA A CA 1
ATOM 823 C C . ALA A 1 106 ? 14.197 -2.665 -3.075 1.00 83.31 106 ALA A C 1
ATOM 825 O O . ALA A 1 106 ? 14.942 -3.432 -2.482 1.00 83.31 106 ALA A O 1
ATOM 826 N N . ILE A 1 107 ? 13.427 -1.767 -2.449 1.00 86.44 107 ILE A N 1
ATOM 827 C CA . ILE A 1 107 ? 13.330 -1.636 -0.985 1.00 86.44 107 ILE A CA 1
ATOM 828 C C . ILE A 1 107 ? 12.447 -2.739 -0.377 1.00 86.44 107 ILE A C 1
ATOM 830 O O . ILE A 1 107 ? 12.660 -3.149 0.761 1.00 86.44 107 ILE A O 1
ATOM 834 N N . ILE A 1 108 ? 11.435 -3.225 -1.103 1.00 83.88 108 ILE A N 1
ATOM 835 C CA . ILE A 1 108 ? 10.515 -4.249 -0.592 1.00 83.88 108 ILE A CA 1
ATOM 836 C C . ILE A 1 108 ? 11.168 -5.635 -0.715 1.00 83.88 108 ILE A C 1
ATOM 838 O O . ILE A 1 108 ? 11.053 -6.304 -1.739 1.00 83.88 108 ILE A O 1
ATOM 842 N N . GLU A 1 109 ? 11.805 -6.098 0.361 1.00 77.62 109 GLU A N 1
ATOM 843 C CA . GLU A 1 109 ? 12.466 -7.416 0.441 1.00 77.62 109 GLU A CA 1
ATOM 844 C C . GLU A 1 109 ? 11.512 -8.575 0.806 1.00 77.62 109 GLU A C 1
ATOM 846 O O . GLU A 1 109 ? 11.935 -9.697 1.084 1.00 77.62 109 GLU A O 1
ATOM 851 N N . HIS A 1 110 ? 10.197 -8.340 0.816 1.00 77.88 110 HIS A N 1
ATOM 852 C CA . HIS A 1 110 ? 9.235 -9.335 1.286 1.00 77.88 110 HIS A CA 1
ATOM 853 C C . HIS A 1 110 ? 9.075 -10.508 0.289 1.00 77.88 110 HIS A C 1
ATOM 855 O O . HIS A 1 110 ? 8.707 -10.284 -0.865 1.00 77.88 110 HIS A O 1
ATOM 861 N N . PRO A 1 111 ? 9.213 -11.783 0.710 1.00 79.81 111 PRO A N 1
ATOM 862 C CA . PRO A 1 111 ? 9.268 -12.939 -0.200 1.00 79.81 111 PRO A CA 1
ATOM 863 C C . PRO A 1 111 ? 7.964 -13.202 -0.969 1.00 79.81 111 PRO A C 1
ATOM 865 O O . PRO A 1 111 ? 7.977 -13.772 -2.061 1.00 79.81 111 PRO A O 1
ATOM 868 N N . LYS A 1 112 ? 6.818 -12.782 -0.415 1.00 80.12 112 LYS A N 1
ATOM 869 C CA . LYS A 1 112 ? 5.513 -12.884 -1.095 1.00 80.12 112 LYS A CA 1
ATOM 870 C C . LYS A 1 112 ? 5.258 -11.747 -2.090 1.00 80.12 112 LYS A C 1
ATOM 872 O O . LYS A 1 112 ? 4.331 -11.855 -2.886 1.00 80.12 112 LYS A O 1
ATOM 877 N N . PHE A 1 113 ? 6.043 -10.667 -2.052 1.00 86.12 113 PHE A N 1
ATOM 878 C CA . PHE A 1 113 ? 5.869 -9.548 -2.970 1.00 86.12 113 PHE A CA 1
ATOM 879 C C . PHE A 1 113 ? 6.518 -9.875 -4.318 1.00 86.12 113 PHE A C 1
ATOM 881 O O . PHE A 1 113 ? 7.718 -10.132 -4.413 1.00 86.12 113 PHE A O 1
ATOM 888 N N . LYS A 1 114 ? 5.717 -9.877 -5.386 1.00 84.25 114 LYS A N 1
ATOM 889 C CA . LYS A 1 114 ? 6.194 -10.070 -6.758 1.00 84.25 114 LYS A CA 1
ATOM 890 C C . LYS A 1 114 ? 5.588 -8.997 -7.654 1.00 84.25 114 LYS A C 1
ATOM 892 O O . LYS A 1 114 ? 4.377 -8.822 -7.692 1.00 84.25 114 LYS A O 1
ATOM 897 N N . GLN A 1 115 ? 6.445 -8.296 -8.390 1.00 85.56 115 GLN A N 1
ATOM 898 C CA . GLN A 1 115 ? 6.025 -7.372 -9.446 1.00 85.56 115 GLN A CA 1
ATOM 899 C C . GLN A 1 115 ? 5.506 -8.143 -10.673 1.00 85.56 115 GLN A C 1
ATOM 901 O O . GLN A 1 115 ? 6.126 -9.157 -11.032 1.00 85.56 115 GLN A O 1
ATOM 906 N N . PRO A 1 116 ? 4.444 -7.667 -11.355 1.00 88.00 116 PRO A N 1
ATOM 907 C CA . PRO A 1 116 ? 4.007 -8.238 -12.620 1.00 88.00 116 PRO A CA 1
ATOM 908 C C . PRO A 1 116 ? 5.108 -8.150 -13.680 1.00 88.00 116 PRO A C 1
ATOM 910 O O . PRO A 1 116 ? 5.909 -7.209 -13.720 1.00 88.00 116 PRO A O 1
ATOM 913 N N . ARG A 1 117 ? 5.148 -9.177 -14.530 1.00 88.12 117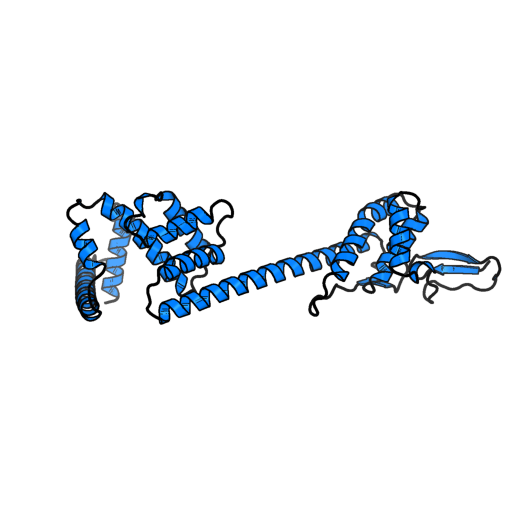 ARG A N 1
ATOM 914 C CA . ARG A 1 117 ? 6.073 -9.294 -15.657 1.00 88.12 117 ARG A CA 1
ATOM 915 C C . ARG A 1 117 ? 5.322 -9.033 -16.954 1.00 88.12 117 ARG A C 1
ATOM 917 O O . ARG A 1 117 ? 4.210 -9.525 -17.123 1.00 88.12 117 ARG A O 1
ATOM 924 N N . PHE A 1 118 ? 5.954 -8.311 -17.869 1.00 87.94 118 PHE A N 1
ATOM 925 C CA . PHE A 1 118 ? 5.378 -7.950 -19.159 1.00 87.94 118 PHE A CA 1
ATOM 926 C C . PHE A 1 118 ? 6.231 -8.505 -20.298 1.00 87.94 118 PHE A C 1
ATOM 928 O O . PHE A 1 118 ? 7.460 -8.494 -20.236 1.00 87.94 118 PHE A O 1
ATOM 935 N N . VAL A 1 119 ? 5.574 -8.996 -21.346 1.00 86.00 119 VAL A N 1
ATOM 936 C CA . VAL A 1 119 ? 6.230 -9.480 -22.565 1.00 86.00 119 VAL A CA 1
ATOM 937 C C . VAL A 1 119 ? 5.843 -8.559 -23.710 1.00 86.00 119 VAL A C 1
ATOM 939 O O . VAL A 1 119 ? 4.655 -8.329 -23.937 1.00 86.00 119 VAL A O 1
ATOM 942 N N . VAL A 1 120 ? 6.841 -8.039 -24.420 1.00 84.38 120 VAL A N 1
ATOM 943 C CA . VAL A 1 120 ? 6.644 -7.108 -25.533 1.00 84.38 120 VAL A CA 1
ATOM 944 C C . VAL A 1 120 ? 6.573 -7.883 -26.845 1.00 84.38 120 VAL A C 1
ATOM 946 O O . VAL A 1 120 ? 7.577 -8.432 -27.300 1.00 84.38 120 VAL A O 1
ATOM 949 N N . ASN A 1 121 ? 5.373 -7.933 -27.413 1.00 84.12 121 ASN A N 1
ATOM 950 C CA . ASN A 1 121 ? 4.983 -8.511 -28.695 1.00 84.12 121 ASN A CA 1
ATOM 951 C C . ASN A 1 121 ? 4.667 -7.393 -29.712 1.00 84.12 121 ASN A C 1
ATOM 953 O O . ASN A 1 121 ? 4.688 -6.209 -29.382 1.00 84.12 121 ASN A O 1
ATOM 957 N N . VAL A 1 122 ? 4.331 -7.774 -30.948 1.00 77.31 122 VAL A N 1
ATOM 958 C CA . VAL A 1 122 ? 3.987 -6.837 -32.037 1.00 77.31 122 VAL A CA 1
ATOM 959 C C . VAL A 1 122 ? 2.786 -5.950 -31.675 1.00 77.31 122 VAL A C 1
ATOM 961 O O . VAL A 1 122 ? 2.785 -4.766 -31.987 1.00 77.31 122 VAL A O 1
ATOM 964 N N . ASP A 1 123 ? 1.806 -6.491 -30.948 1.00 76.81 123 ASP A N 1
ATOM 965 C CA . ASP A 1 123 ? 0.564 -5.772 -30.627 1.00 76.81 123 ASP A CA 1
ATOM 966 C C . ASP A 1 123 ? 0.729 -4.741 -29.501 1.00 76.81 123 ASP A C 1
ATOM 968 O O . ASP A 1 123 ? -0.072 -3.817 -29.369 1.00 76.81 123 ASP A O 1
ATOM 972 N N . ASN A 1 124 ? 1.763 -4.888 -28.662 1.00 79.44 124 ASN A N 1
ATOM 973 C CA . ASN A 1 124 ? 1.971 -4.037 -27.491 1.00 79.44 124 ASN A CA 1
ATOM 974 C C . ASN A 1 124 ? 3.312 -3.285 -27.491 1.00 79.44 124 ASN A C 1
ATOM 976 O O . ASN A 1 124 ? 3.664 -2.683 -26.478 1.00 79.44 124 ASN A O 1
ATOM 980 N N . SER A 1 125 ? 4.021 -3.260 -28.623 1.00 75.94 125 SER A N 1
ATOM 981 C CA . SER A 1 125 ? 5.315 -2.583 -28.786 1.00 75.94 125 SER A CA 1
ATOM 982 C C . SER A 1 125 ? 5.234 -1.054 -28.791 1.00 75.94 125 SER A C 1
ATOM 984 O O . SER A 1 125 ? 6.273 -0.393 -28.832 1.00 75.94 125 SER A O 1
ATOM 986 N N . SER A 1 126 ? 4.026 -0.479 -28.768 1.00 79.62 126 SER A N 1
ATOM 987 C CA . SER A 1 126 ? 3.819 0.967 -28.671 1.00 79.62 126 SER A CA 1
ATOM 988 C C . SER A 1 126 ? 4.197 1.509 -27.292 1.00 79.62 126 SER A C 1
ATOM 990 O O . SER A 1 126 ? 3.918 0.898 -26.257 1.00 79.62 126 SER A O 1
ATOM 992 N N . LEU A 1 127 ? 4.770 2.714 -27.284 1.00 70.75 127 LEU A N 1
ATOM 993 C CA . LEU A 1 127 ? 5.126 3.453 -26.076 1.00 70.75 127 LEU A CA 1
ATOM 994 C C . LEU A 1 127 ? 3.938 3.639 -25.134 1.00 70.75 127 LEU A C 1
ATOM 996 O O . LEU A 1 127 ? 4.127 3.564 -23.924 1.00 70.75 127 LEU A O 1
ATOM 1000 N N . ASP A 1 128 ? 2.738 3.859 -25.677 1.00 73.12 128 ASP A N 1
ATOM 1001 C CA . ASP A 1 128 ? 1.528 4.150 -24.898 1.00 73.12 128 ASP A CA 1
ATOM 1002 C C . ASP A 1 128 ? 1.214 3.018 -23.896 1.00 73.12 128 ASP A C 1
ATOM 1004 O O . ASP A 1 128 ? 0.741 3.269 -22.788 1.00 73.12 128 ASP A O 1
ATOM 1008 N N . ASN A 1 129 ? 1.579 1.774 -24.224 1.00 81.06 129 ASN A N 1
ATOM 1009 C CA . ASN A 1 129 ? 1.375 0.625 -23.340 1.00 81.06 129 ASN A CA 1
ATOM 1010 C C . ASN A 1 129 ? 2.356 0.580 -22.166 1.00 81.06 129 ASN A C 1
ATOM 1012 O O . ASN A 1 129 ? 2.033 0.026 -21.115 1.00 81.06 129 ASN A O 1
ATOM 1016 N N . ILE A 1 130 ? 3.533 1.192 -22.304 1.00 81.44 130 ILE A N 1
ATOM 1017 C CA . ILE A 1 130 ? 4.565 1.190 -21.263 1.00 81.44 130 ILE A CA 1
ATOM 1018 C C . ILE A 1 130 ? 4.081 1.940 -20.012 1.00 81.44 130 ILE A C 1
ATOM 1020 O O . ILE A 1 130 ? 4.401 1.544 -18.890 1.00 81.44 130 ILE A O 1
ATOM 1024 N N . HIS A 1 131 ? 3.253 2.980 -20.163 1.00 83.38 131 HIS A N 1
ATOM 1025 C CA . HIS A 1 131 ? 2.671 3.697 -19.030 1.00 83.38 131 HIS A CA 1
ATOM 1026 C C . HIS A 1 131 ? 1.779 2.769 -18.214 1.00 83.38 131 HIS A C 1
ATOM 1028 O O . HIS A 1 131 ? 1.862 2.790 -16.985 1.00 83.38 131 HIS A O 1
ATOM 1034 N N . ASN A 1 132 ? 0.987 1.926 -18.877 1.00 86.50 132 ASN A N 1
ATOM 1035 C CA . ASN A 1 132 ? 0.131 0.958 -18.201 1.00 86.50 132 ASN A CA 1
ATOM 1036 C C . ASN A 1 132 ? 0.965 -0.032 -17.378 1.00 86.50 132 ASN A C 1
ATOM 1038 O O . ASN A 1 132 ? 0.566 -0.385 -16.273 1.00 86.50 132 ASN A O 1
ATOM 1042 N N . TRP A 1 133 ? 2.156 -0.411 -17.853 1.00 87.94 133 TRP A N 1
ATOM 1043 C CA . TRP A 1 133 ? 3.074 -1.270 -17.096 1.00 87.94 133 TRP A CA 1
ATOM 1044 C C . TRP A 1 133 ? 3.614 -0.568 -15.848 1.00 87.94 133 TRP A C 1
ATOM 1046 O O . TRP A 1 133 ? 3.570 -1.128 -14.755 1.00 87.94 133 TRP A O 1
ATOM 1056 N N . VAL A 1 134 ? 4.065 0.684 -15.989 1.00 86.94 134 VAL A N 1
ATOM 1057 C CA . VAL A 1 134 ? 4.552 1.493 -14.856 1.00 86.94 134 VAL A CA 1
ATOM 1058 C C . VAL A 1 134 ? 3.432 1.765 -13.848 1.00 86.94 134 VAL A C 1
ATOM 1060 O O . VAL A 1 134 ? 3.673 1.754 -12.641 1.00 86.94 134 VAL A O 1
ATOM 1063 N N . ARG A 1 135 ? 2.203 1.988 -14.325 1.00 88.75 135 ARG A N 1
ATOM 1064 C CA . ARG A 1 135 ? 1.016 2.152 -13.482 1.00 88.75 135 ARG A CA 1
ATOM 1065 C C . ARG A 1 135 ? 0.712 0.864 -12.721 1.00 88.75 135 ARG A C 1
ATOM 1067 O O . ARG A 1 135 ? 0.661 0.906 -11.502 1.00 88.75 135 ARG A O 1
ATOM 1074 N N . ALA A 1 136 ? 0.654 -0.275 -13.405 1.00 89.12 136 ALA A N 1
ATOM 1075 C CA . ALA A 1 136 ? 0.436 -1.573 -12.771 1.00 89.12 136 ALA A CA 1
ATOM 1076 C C . ALA A 1 136 ? 1.494 -1.897 -11.700 1.00 89.12 136 ALA A C 1
ATOM 1078 O O . ALA A 1 136 ? 1.165 -2.448 -10.652 1.00 89.12 136 ALA A O 1
ATOM 1079 N N . TRP A 1 137 ? 2.761 -1.527 -11.920 1.00 90.94 137 TRP A N 1
ATOM 1080 C CA . TRP A 1 137 ? 3.803 -1.681 -10.899 1.00 90.94 137 TRP A CA 1
ATOM 1081 C C . TRP A 1 137 ? 3.567 -0.820 -9.662 1.00 90.94 137 TRP A C 1
ATOM 1083 O O . TRP A 1 137 ? 3.823 -1.279 -8.550 1.00 90.94 137 TRP A O 1
ATOM 1093 N N . ARG A 1 138 ? 3.098 0.417 -9.841 1.00 90.44 138 ARG A N 1
ATOM 1094 C CA . ARG A 1 138 ? 2.762 1.311 -8.728 1.00 90.44 138 ARG A CA 1
ATOM 1095 C C . ARG A 1 138 ? 1.541 0.827 -7.963 1.00 90.44 138 ARG A C 1
ATOM 1097 O O . ARG A 1 138 ? 1.621 0.734 -6.744 1.00 90.44 138 ARG A O 1
ATOM 1104 N N . ASP A 1 139 ? 0.480 0.480 -8.680 1.00 90.69 139 ASP A N 1
ATOM 1105 C CA . ASP A 1 139 ? -0.775 0.013 -8.094 1.00 90.69 139 ASP A CA 1
ATOM 1106 C C . ASP A 1 139 ? -0.517 -1.252 -7.252 1.00 90.69 139 ASP A C 1
ATOM 1108 O O . ASP A 1 139 ? -0.953 -1.335 -6.110 1.00 90.69 139 ASP A O 1
ATOM 1112 N N . ASN A 1 140 ? 0.322 -2.176 -7.737 1.00 90.25 140 ASN A N 1
ATOM 1113 C CA . ASN A 1 140 ? 0.737 -3.363 -6.980 1.00 90.25 140 ASN A CA 1
ATOM 1114 C C . ASN A 1 140 ? 1.569 -3.032 -5.721 1.00 90.25 140 ASN A C 1
ATOM 1116 O O . ASN A 1 140 ? 1.437 -3.696 -4.693 1.00 90.25 140 ASN A O 1
ATOM 1120 N N . ILE A 1 141 ? 2.443 -2.015 -5.772 1.00 89.12 141 ILE A N 1
ATOM 1121 C CA . ILE A 1 141 ? 3.191 -1.555 -4.5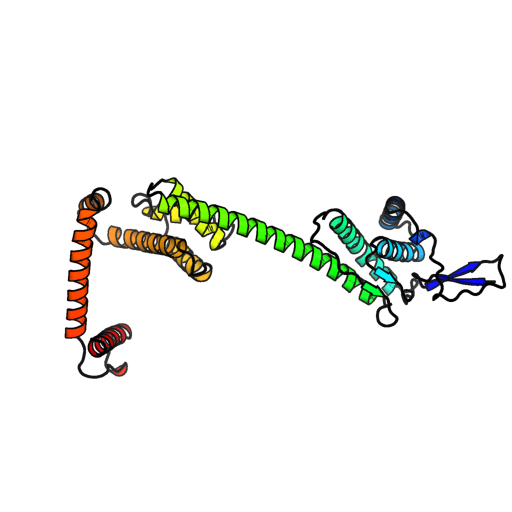85 1.00 89.12 141 ILE A CA 1
ATOM 1122 C C . ILE A 1 141 ? 2.234 -0.960 -3.547 1.00 89.12 141 ILE A C 1
ATOM 1124 O O . ILE A 1 141 ? 2.376 -1.225 -2.353 1.00 89.12 141 ILE A O 1
ATOM 1128 N N . GLU A 1 142 ? 1.289 -0.137 -3.990 1.00 89.25 142 GLU A N 1
ATOM 1129 C CA . GLU A 1 142 ? 0.307 0.514 -3.127 1.00 89.25 142 GLU A CA 1
ATOM 1130 C C . GLU A 1 142 ? -0.635 -0.509 -2.489 1.00 89.25 142 GLU A C 1
ATOM 1132 O O . GLU A 1 142 ? -0.800 -0.522 -1.271 1.00 89.25 142 GLU A O 1
ATOM 1137 N N . GLU A 1 143 ? -1.145 -1.451 -3.278 1.00 88.00 143 GLU A N 1
ATOM 1138 C CA . GLU A 1 143 ? -1.963 -2.557 -2.789 1.00 88.00 143 GLU A CA 1
ATOM 1139 C C . GLU A 1 143 ? -1.208 -3.405 -1.757 1.00 88.00 143 GLU A C 1
ATOM 1141 O O . GLU A 1 143 ? -1.763 -3.761 -0.717 1.00 88.00 143 GLU A O 1
ATOM 1146 N N . PHE A 1 144 ? 0.078 -3.692 -1.993 1.00 87.81 144 PHE A N 1
ATOM 1147 C CA . PHE A 1 144 ? 0.903 -4.416 -1.027 1.00 87.81 144 PHE A CA 1
ATOM 1148 C C . PHE A 1 144 ? 1.050 -3.651 0.297 1.00 87.81 144 PHE A C 1
ATOM 1150 O O . PHE A 1 144 ? 0.921 -4.252 1.365 1.00 87.81 144 PHE A O 1
ATOM 1157 N N . LYS A 1 145 ? 1.282 -2.333 0.245 1.00 86.12 145 LYS A N 1
ATOM 1158 C CA . LYS A 1 145 ? 1.368 -1.484 1.445 1.00 86.12 145 LYS A CA 1
ATOM 1159 C C . LYS A 1 145 ? 0.043 -1.448 2.206 1.00 86.12 145 LYS A C 1
ATOM 1161 O O . LYS A 1 145 ? 0.046 -1.636 3.419 1.00 86.12 145 LYS A O 1
ATOM 1166 N N . ASN A 1 146 ? -1.073 -1.291 1.497 1.00 85.75 146 ASN A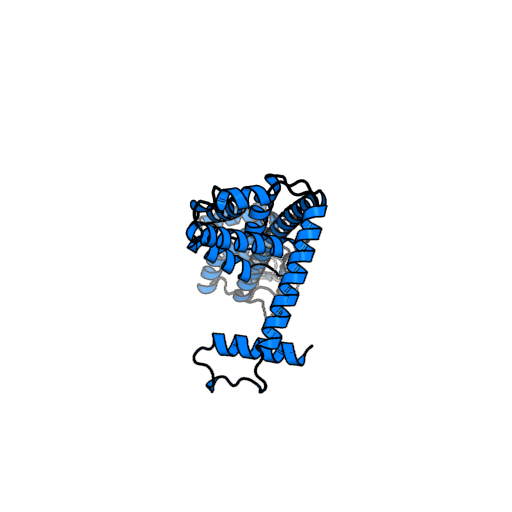 N 1
ATOM 1167 C CA . ASN A 1 146 ? -2.408 -1.245 2.095 1.00 85.75 146 ASN A CA 1
ATOM 1168 C C . ASN A 1 146 ? -2.780 -2.582 2.748 1.00 85.75 146 ASN A C 1
ATOM 1170 O O . ASN A 1 146 ? -3.275 -2.607 3.873 1.00 85.75 146 ASN A O 1
ATOM 1174 N N . LYS A 1 147 ? -2.465 -3.707 2.092 1.00 84.50 147 LYS A N 1
ATOM 1175 C CA . LYS A 1 147 ? -2.651 -5.046 2.668 1.00 84.50 147 LYS A CA 1
ATOM 1176 C C . LYS A 1 147 ? -1.812 -5.249 3.926 1.00 84.50 147 LYS A C 1
ATOM 1178 O O . LYS A 1 147 ? -2.318 -5.793 4.898 1.00 84.50 147 LYS A O 1
ATOM 1183 N N . GLN A 1 148 ? -0.554 -4.808 3.936 1.00 81.00 148 GLN A N 1
ATOM 1184 C CA . GLN A 1 148 ? 0.289 -4.899 5.132 1.00 81.00 148 GLN A CA 1
ATOM 1185 C C . GLN A 1 148 ? -0.248 -4.044 6.281 1.00 81.00 148 GLN A C 1
ATOM 1187 O O . GLN A 1 148 ? -0.345 -4.541 7.399 1.00 81.00 148 GLN A O 1
ATOM 1192 N N . ALA A 1 149 ? -0.658 -2.802 6.008 1.00 76.44 149 ALA A N 1
ATOM 1193 C CA . ALA A 1 149 ? -1.282 -1.943 7.012 1.00 76.44 149 ALA A CA 1
ATOM 1194 C C . ALA A 1 149 ? -2.531 -2.614 7.613 1.00 76.44 149 ALA A C 1
ATOM 1196 O O . ALA A 1 149 ? -2.599 -2.822 8.824 1.00 76.44 149 ALA A O 1
ATOM 1197 N N . SER A 1 150 ? -3.435 -3.098 6.758 1.00 78.75 150 SER A N 1
ATOM 1198 C CA . SER A 1 150 ? -4.638 -3.823 7.179 1.00 78.75 150 SER A CA 1
ATOM 1199 C C . SER A 1 150 ? -4.321 -5.071 8.016 1.00 78.75 150 SER A C 1
ATOM 1201 O O . SER A 1 150 ? -4.937 -5.279 9.059 1.00 78.75 150 SER A O 1
ATOM 1203 N N . LEU A 1 151 ? -3.317 -5.869 7.631 1.00 78.00 151 LEU A N 1
ATOM 1204 C CA . LEU A 1 151 ? -2.886 -7.032 8.415 1.00 78.00 151 LEU A CA 1
ATOM 1205 C C . LEU A 1 151 ? -2.352 -6.636 9.794 1.00 78.00 151 LEU A C 1
ATOM 1207 O O . LEU A 1 151 ? -2.647 -7.313 10.779 1.00 78.00 151 LEU A O 1
ATOM 1211 N N . THR A 1 152 ? -1.576 -5.552 9.883 1.00 79.12 152 THR A N 1
ATOM 1212 C CA . THR A 1 152 ? -1.079 -5.072 11.178 1.00 79.12 152 THR A CA 1
ATOM 1213 C C . THR A 1 152 ? -2.206 -4.583 12.076 1.00 79.12 152 THR A C 1
ATOM 1215 O O . THR A 1 152 ? -2.177 -4.849 13.276 1.00 79.12 152 THR A O 1
ATOM 1218 N N . ASP A 1 153 ? -3.214 -3.921 11.514 1.00 75.38 153 ASP A N 1
ATOM 1219 C CA . ASP A 1 153 ? -4.349 -3.420 12.285 1.00 75.38 153 ASP A CA 1
ATOM 1220 C C . ASP A 1 153 ? -5.265 -4.559 12.734 1.00 75.38 153 ASP A C 1
ATOM 1222 O O . ASP A 1 153 ? -5.648 -4.614 13.903 1.00 75.38 153 ASP A O 1
ATOM 1226 N N . HIS A 1 154 ? -5.492 -5.553 11.873 1.00 79.06 154 HIS A N 1
ATOM 1227 C CA . HIS A 1 154 ? -6.205 -6.771 12.247 1.00 79.06 154 HIS A CA 1
ATOM 1228 C C . HIS A 1 154 ? -5.476 -7.543 13.361 1.00 79.06 154 HIS A C 1
ATOM 1230 O O . HIS A 1 154 ? -6.097 -7.978 14.330 1.00 79.06 154 HIS A O 1
ATOM 1236 N N . ALA A 1 155 ? -4.144 -7.653 13.291 1.00 81.44 155 ALA A N 1
ATOM 1237 C CA . ALA A 1 155 ? -3.350 -8.289 14.342 1.00 81.44 155 ALA A CA 1
ATOM 1238 C C . ALA A 1 155 ? -3.439 -7.542 15.687 1.00 81.44 155 ALA A C 1
ATOM 1240 O O . ALA A 1 155 ? -3.535 -8.181 16.738 1.00 81.44 155 ALA A O 1
ATOM 1241 N N . LYS A 1 156 ? -3.444 -6.200 15.674 1.00 81.94 156 LYS A N 1
ATOM 1242 C CA . LYS A 1 156 ? -3.662 -5.387 16.885 1.00 81.94 156 LYS A CA 1
ATOM 1243 C C . LYS A 1 156 ? -5.057 -5.620 17.463 1.00 81.94 156 LYS A C 1
ATOM 1245 O O . LYS A 1 156 ? -5.170 -5.832 18.669 1.00 81.94 156 LYS A O 1
ATOM 1250 N N . LEU A 1 157 ? -6.090 -5.631 16.619 1.00 81.50 157 LEU A N 1
ATOM 1251 C CA . LEU A 1 157 ? -7.473 -5.870 17.035 1.00 81.50 157 LEU A CA 1
ATOM 1252 C C . LEU A 1 157 ? -7.617 -7.248 17.693 1.00 81.50 157 LEU A C 1
ATOM 1254 O O . LEU A 1 157 ? -8.109 -7.336 18.817 1.00 81.50 157 LEU A O 1
ATOM 1258 N N . MET A 1 158 ? -7.086 -8.299 17.064 1.00 80.62 158 MET A N 1
ATOM 1259 C CA . MET A 1 158 ? -7.079 -9.656 17.625 1.00 80.62 158 MET A CA 1
ATOM 1260 C C . MET A 1 158 ? -6.327 -9.728 18.961 1.00 80.62 158 MET A C 1
ATOM 1262 O O . MET A 1 158 ? -6.773 -10.389 19.899 1.00 80.62 158 MET A O 1
ATOM 1266 N N . ALA A 1 159 ? -5.203 -9.017 19.096 1.00 83.56 159 ALA A N 1
ATOM 1267 C CA . ALA A 1 159 ? -4.466 -8.961 20.356 1.00 83.56 159 ALA A CA 1
ATOM 1268 C C . ALA A 1 159 ? -5.274 -8.290 21.482 1.00 83.56 159 ALA A C 1
ATOM 1270 O O . ALA A 1 159 ? -5.228 -8.752 22.624 1.00 83.56 159 ALA A O 1
ATOM 1271 N N . VAL A 1 160 ? -6.019 -7.220 21.180 1.00 81.62 160 VAL A N 1
ATOM 1272 C CA . VAL A 1 160 ? -6.919 -6.567 22.146 1.00 81.62 160 VAL A CA 1
ATOM 1273 C C . VAL A 1 160 ? -8.090 -7.486 22.499 1.00 81.62 160 VAL A C 1
ATOM 1275 O O . VAL A 1 160 ? -8.384 -7.662 23.680 1.00 81.62 160 VAL A O 1
ATOM 1278 N N . GLN A 1 161 ? -8.695 -8.144 21.511 1.00 81.38 161 GLN A N 1
ATOM 1279 C CA . GLN A 1 161 ? -9.804 -9.078 21.714 1.00 81.38 161 GLN A CA 1
ATOM 1280 C C . GLN A 1 161 ? -9.410 -10.277 22.588 1.00 81.38 161 GLN A C 1
ATOM 1282 O O . GLN A 1 161 ? -10.156 -10.659 23.491 1.00 81.38 161 GLN A O 1
ATOM 1287 N N . ASN A 1 162 ? -8.213 -10.835 22.394 1.00 81.94 162 ASN A N 1
ATOM 1288 C CA . ASN A 1 162 ? -7.697 -11.918 23.235 1.00 81.94 162 ASN A CA 1
ATOM 1289 C C . ASN A 1 162 ? -7.495 -11.466 24.689 1.00 81.94 162 ASN A C 1
ATOM 1291 O O . ASN A 1 162 ? -7.825 -12.205 25.617 1.00 81.94 162 ASN A O 1
ATOM 1295 N N . LYS A 1 163 ? -6.997 -10.239 24.901 1.00 81.75 163 LYS A N 1
ATOM 1296 C CA . LYS A 1 163 ? -6.858 -9.654 26.246 1.00 81.75 163 LYS A CA 1
ATOM 1297 C C . LYS A 1 163 ? -8.214 -9.428 26.911 1.00 81.75 163 LYS A C 1
ATOM 1299 O O . LYS A 1 163 ? -8.354 -9.744 28.087 1.00 81.75 163 LYS A O 1
ATOM 1304 N N . LEU A 1 164 ? -9.199 -8.915 26.172 1.00 78.56 164 LEU A N 1
ATOM 1305 C CA . LEU A 1 164 ? -10.563 -8.733 26.675 1.00 78.56 164 LEU A CA 1
ATOM 1306 C C . LEU A 1 164 ? -11.197 -10.067 27.063 1.00 78.56 164 LEU A C 1
ATOM 1308 O O . LEU A 1 164 ? -11.678 -10.208 28.180 1.00 78.56 164 LEU A O 1
ATOM 1312 N N . THR A 1 165 ? -11.102 -11.070 26.192 1.00 80.25 165 THR A N 1
ATOM 1313 C CA . THR A 1 165 ? -11.632 -12.418 26.447 1.00 80.25 165 THR A CA 1
ATOM 1314 C C . THR A 1 165 ? -11.007 -13.034 27.700 1.00 80.25 165 THR A C 1
ATOM 1316 O O . THR A 1 165 ? -11.712 -13.592 28.536 1.00 80.25 165 THR A O 1
ATOM 1319 N N . TYR A 1 166 ? -9.691 -12.877 27.882 1.00 81.44 166 TYR A N 1
ATOM 1320 C CA . TYR A 1 166 ? -9.018 -13.307 29.106 1.00 81.44 166 TYR A CA 1
ATOM 1321 C C . TYR A 1 166 ? -9.548 -12.580 30.352 1.00 81.44 166 TYR A C 1
ATOM 1323 O O . TYR A 1 166 ? -9.767 -13.217 31.379 1.00 81.44 166 TYR A O 1
ATOM 1331 N N . LEU A 1 167 ? -9.778 -11.265 30.273 1.00 77.62 167 LEU A N 1
ATOM 1332 C CA . LEU A 1 167 ? -10.281 -10.485 31.406 1.00 77.62 167 LEU A CA 1
ATOM 1333 C C . LEU A 1 167 ? -11.704 -10.884 31.805 1.00 77.62 167 LEU A C 1
ATOM 1335 O O . LEU A 1 167 ? -11.929 -11.089 32.997 1.00 77.62 167 LEU A O 1
ATOM 1339 N N . VAL A 1 168 ? -12.603 -11.077 30.833 1.00 75.75 168 VAL A N 1
ATOM 1340 C CA . VAL A 1 168 ? -13.971 -11.578 31.063 1.00 75.75 168 VAL A CA 1
ATOM 1341 C C . VAL A 1 168 ? -13.938 -12.936 31.761 1.00 75.75 168 VAL A C 1
ATOM 1343 O O . VAL A 1 168 ? -14.595 -13.127 32.778 1.00 75.75 168 VAL A O 1
ATOM 1346 N N . LEU A 1 169 ? -13.113 -13.865 31.268 1.00 77.94 169 LEU A N 1
ATOM 1347 C CA . LEU A 1 169 ? -12.976 -15.201 31.858 1.00 77.94 169 LEU A CA 1
ATOM 1348 C C . LEU A 1 169 ? -12.325 -15.187 33.249 1.00 77.94 169 LEU A C 1
ATOM 1350 O O . LEU A 1 169 ? -12.555 -16.093 34.045 1.00 77.94 169 LEU A O 1
ATOM 1354 N N . SER A 1 170 ? -11.489 -14.188 33.542 1.00 72.75 170 SER A N 1
ATOM 1355 C CA . SER A 1 170 ? -10.766 -14.088 34.814 1.00 72.75 170 SER A CA 1
ATOM 1356 C C . SER A 1 170 ? -11.578 -13.474 35.962 1.00 72.75 170 SER A C 1
ATOM 1358 O O . SER A 1 170 ? -11.060 -13.416 37.077 1.00 72.75 170 SER A O 1
ATOM 1360 N N . ASP A 1 171 ? -12.800 -12.992 35.692 1.00 62.72 171 ASP A N 1
ATOM 1361 C CA . ASP A 1 171 ? -13.774 -12.391 36.630 1.00 62.72 171 ASP A CA 1
ATOM 1362 C C . ASP A 1 171 ? -13.231 -11.237 37.508 1.00 62.72 171 ASP A C 1
ATOM 1364 O O . ASP A 1 171 ? -13.872 -10.736 38.432 1.00 62.72 171 ASP A O 1
ATOM 1368 N N . LYS A 1 172 ? -12.018 -10.756 37.214 1.00 56.59 172 LYS A N 1
ATOM 1369 C CA . LYS A 1 172 ? -11.428 -9.577 37.843 1.00 56.59 172 LYS A CA 1
ATOM 1370 C C . LYS A 1 172 ? -11.902 -8.358 37.069 1.00 56.59 172 LYS A C 1
ATOM 1372 O O . LYS A 1 172 ? -11.325 -8.019 36.037 1.00 56.59 172 LYS A O 1
ATOM 1377 N N . GLN A 1 173 ? -12.915 -7.672 37.599 1.00 59.09 173 GLN A N 1
ATOM 1378 C CA . GLN A 1 173 ? -13.333 -6.343 37.143 1.00 59.09 173 GLN A CA 1
ATOM 1379 C C . GLN A 1 173 ? -12.221 -5.317 37.401 1.00 59.09 173 GLN A C 1
ATOM 1381 O O . GLN A 1 173 ? -12.235 -4.540 38.353 1.00 59.09 173 GLN A O 1
ATOM 1386 N N . ALA A 1 174 ? -11.188 -5.354 36.567 1.00 58.81 174 ALA A N 1
ATOM 1387 C CA . ALA A 1 174 ? -10.115 -4.389 36.613 1.00 58.81 174 ALA A CA 1
ATOM 1388 C C . ALA A 1 174 ? -10.588 -3.086 35.943 1.00 58.81 174 ALA A C 1
ATOM 1390 O O . ALA A 1 174 ? -11.201 -3.143 34.878 1.00 58.81 174 ALA A O 1
ATOM 1391 N N . PRO A 1 175 ? -10.205 -1.896 36.444 1.00 67.94 175 PRO A N 1
ATOM 1392 C CA . PRO A 1 175 ? -10.384 -0.628 35.716 1.00 67.94 175 PRO A CA 1
ATOM 1393 C C . PRO A 1 175 ? -9.720 -0.638 34.320 1.00 67.94 175 PRO A C 1
ATOM 1395 O O . PRO A 1 175 ? -10.041 0.164 33.443 1.00 67.94 175 PRO A O 1
ATOM 1398 N N . GLN A 1 176 ? -8.804 -1.584 34.096 1.00 71.50 176 GLN A N 1
ATOM 1399 C CA . GLN A 1 176 ? -8.184 -1.869 32.805 1.00 71.50 176 GLN A CA 1
ATOM 1400 C C . GLN A 1 176 ? -9.189 -2.400 31.772 1.00 71.50 176 GLN A C 1
ATOM 1402 O O . GLN A 1 176 ? -9.024 -2.124 30.588 1.00 71.50 176 GLN A O 1
ATOM 1407 N N . TYR A 1 177 ? -10.244 -3.092 32.211 1.00 75.81 177 TYR A N 1
ATOM 1408 C CA . TYR A 1 177 ? -11.286 -3.646 31.348 1.00 75.81 177 TYR A CA 1
ATOM 1409 C C . TYR A 1 177 ? -12.008 -2.555 30.557 1.00 75.81 177 TYR A C 1
ATOM 1411 O O . TYR A 1 177 ? -12.043 -2.576 29.332 1.00 75.81 177 TYR A O 1
ATOM 1419 N N . VAL A 1 178 ? -12.456 -1.518 31.266 1.00 74.81 178 VAL A N 1
ATOM 1420 C CA . VAL A 1 178 ? -13.125 -0.337 30.702 1.00 74.81 178 VAL A CA 1
ATOM 1421 C C . VAL A 1 178 ? -12.240 0.387 29.681 1.00 74.81 178 VAL A C 1
ATOM 1423 O O . VAL A 1 178 ? -12.711 0.883 28.658 1.00 74.81 178 VAL A O 1
ATOM 1426 N N . THR A 1 179 ? -10.933 0.434 29.945 1.00 81.25 179 THR A N 1
ATOM 1427 C CA . THR A 1 179 ? -9.953 1.050 29.040 1.00 81.25 179 THR A CA 1
ATOM 1428 C C . THR A 1 179 ? -9.785 0.218 27.768 1.00 81.25 179 THR A C 1
ATOM 1430 O O . THR A 1 179 ? -9.830 0.771 26.673 1.00 81.25 179 THR A O 1
ATOM 1433 N N . LEU A 1 180 ? -9.663 -1.105 27.913 1.00 80.44 180 LEU A N 1
ATOM 1434 C CA . LEU A 1 180 ? -9.511 -2.046 26.803 1.00 80.44 180 LEU A CA 1
ATOM 1435 C C . LEU A 1 180 ? -10.769 -2.140 25.936 1.00 80.44 180 LEU A C 1
ATOM 1437 O O . LEU A 1 180 ? -10.633 -2.236 24.721 1.00 80.44 180 LEU A O 1
ATOM 1441 N N . ILE A 1 181 ? -11.968 -2.057 26.522 1.00 81.25 181 ILE A N 1
ATOM 1442 C CA . ILE A 1 181 ? -13.224 -1.992 25.763 1.00 81.25 181 ILE A CA 1
ATOM 1443 C C . ILE A 1 181 ? -13.270 -0.719 24.924 1.00 81.25 181 ILE A C 1
ATOM 1445 O O . ILE A 1 181 ? -13.583 -0.779 23.740 1.00 81.25 181 ILE A O 1
ATOM 1449 N N . ALA A 1 182 ? -12.946 0.435 25.514 1.00 80.88 182 ALA A N 1
ATOM 1450 C CA . ALA A 1 182 ? -12.944 1.699 24.783 1.00 80.88 182 ALA A CA 1
ATOM 1451 C C . ALA A 1 182 ? -11.911 1.693 23.641 1.00 80.88 182 ALA A C 1
ATOM 1453 O O . ALA A 1 182 ? -12.180 2.203 22.554 1.00 80.88 182 ALA A O 1
ATOM 1454 N N . ASP A 1 183 ? -10.739 1.092 23.868 1.00 83.56 183 ASP A N 1
ATOM 1455 C CA . ASP A 1 183 ? -9.713 0.931 22.837 1.00 83.56 183 ASP A CA 1
ATOM 1456 C C . ASP A 1 183 ? -10.133 -0.067 21.749 1.00 83.56 183 ASP A C 1
ATOM 1458 O O . ASP A 1 183 ? -9.891 0.192 20.570 1.00 83.56 183 ASP A O 1
ATOM 1462 N N . TRP A 1 184 ? -10.799 -1.165 22.117 1.00 84.56 184 TRP A N 1
ATOM 1463 C CA . TRP A 1 184 ? -11.365 -2.119 21.165 1.00 84.56 184 TRP A CA 1
ATOM 1464 C C . TRP A 1 184 ? -12.459 -1.482 20.315 1.00 84.56 184 TRP A C 1
ATOM 1466 O O . TRP A 1 184 ? -12.377 -1.558 19.095 1.00 84.56 184 TRP A O 1
ATOM 1476 N N . ALA A 1 185 ? -13.424 -0.794 20.930 1.00 81.19 185 ALA A N 1
ATOM 1477 C CA . ALA A 1 185 ? -14.506 -0.114 20.225 1.00 81.19 185 ALA A CA 1
ATOM 1478 C C . ALA A 1 185 ? -13.954 0.898 19.214 1.00 81.19 185 ALA A C 1
ATOM 1480 O O . ALA A 1 185 ? -14.377 0.899 18.060 1.00 81.19 185 ALA A O 1
ATOM 1481 N N . ALA A 1 186 ? -12.946 1.684 19.605 1.00 84.38 186 ALA A N 1
ATOM 1482 C CA . ALA A 1 186 ? -12.307 2.649 18.716 1.00 84.38 186 ALA A CA 1
ATOM 1483 C C . ALA A 1 186 ? -11.593 2.002 17.517 1.00 84.38 186 ALA A C 1
ATOM 1485 O O . ALA A 1 186 ? -11.638 2.554 16.419 1.00 84.38 186 ALA A O 1
ATOM 1486 N N . MET A 1 187 ? -10.938 0.850 17.716 1.00 80.31 187 MET A N 1
ATOM 1487 C CA . MET A 1 187 ? -10.266 0.117 16.634 1.00 80.31 187 MET A CA 1
ATOM 1488 C C . MET A 1 187 ? -11.253 -0.638 15.740 1.00 80.31 187 MET A C 1
ATOM 1490 O O . MET A 1 187 ? -11.086 -0.644 14.526 1.00 80.31 187 MET A O 1
ATOM 1494 N N . ALA A 1 188 ? -12.269 -1.270 16.327 1.00 78.50 188 ALA A N 1
ATOM 1495 C CA . ALA A 1 188 ? -13.218 -2.122 15.620 1.00 78.50 188 ALA A CA 1
ATOM 1496 C C . ALA A 1 188 ? -14.216 -1.316 14.781 1.00 78.50 188 ALA A C 1
ATOM 1498 O O . ALA A 1 188 ? -14.525 -1.711 13.665 1.00 78.50 188 ALA A O 1
ATOM 1499 N N . SER A 1 189 ? -14.679 -0.171 15.287 1.00 75.50 189 SER A N 1
ATOM 1500 C CA . SER A 1 189 ? -15.601 0.714 14.556 1.00 75.50 189 SER A CA 1
ATOM 1501 C C . SER A 1 189 ? -14.901 1.842 13.789 1.00 75.50 189 SER A C 1
ATOM 1503 O O . SER A 1 189 ? -15.574 2.632 13.134 1.00 75.50 189 SER A O 1
ATOM 1505 N N . ASN A 1 190 ? -13.563 1.896 13.847 1.00 80.81 190 ASN A N 1
ATOM 1506 C CA . ASN A 1 190 ? -12.715 2.881 13.172 1.00 80.81 190 ASN A CA 1
ATOM 1507 C C . ASN A 1 190 ? -13.168 4.334 13.415 1.00 80.81 190 ASN A C 1
ATOM 1509 O O . ASN A 1 190 ? -13.602 5.034 12.498 1.00 80.81 190 ASN A O 1
ATOM 1513 N N . PHE A 1 191 ? -13.076 4.780 14.671 1.00 82.12 191 PHE A N 1
ATOM 1514 C CA . PHE A 1 191 ? -13.528 6.116 15.064 1.00 82.12 191 PHE A CA 1
ATOM 1515 C C . PHE A 1 191 ? -12.883 7.244 14.234 1.00 82.12 191 PHE A C 1
ATOM 1517 O O . PHE A 1 191 ? -11.701 7.155 13.885 1.00 82.12 191 PHE A O 1
ATOM 1524 N N . PRO A 1 192 ? -13.608 8.353 13.977 1.00 81.38 192 PRO A N 1
ATOM 1525 C CA . PRO A 1 192 ? -13.057 9.515 13.287 1.00 81.38 192 PRO A CA 1
ATOM 1526 C C . PRO A 1 192 ? -11.826 10.060 14.019 1.00 81.38 192 PRO A C 1
ATOM 1528 O O . PRO A 1 192 ? -11.907 10.335 15.218 1.00 81.38 192 PRO A O 1
ATOM 1531 N N . ALA A 1 193 ? -10.715 10.260 13.299 1.00 77.12 193 ALA A N 1
ATOM 1532 C CA . ALA A 1 193 ? -9.421 10.680 13.858 1.00 77.12 193 ALA A CA 1
ATOM 1533 C C . ALA A 1 193 ? -9.515 11.930 14.757 1.00 77.12 193 ALA A C 1
ATOM 1535 O O . ALA A 1 193 ? -8.832 12.010 15.777 1.00 77.12 193 ALA A O 1
ATOM 1536 N N . ASP A 1 194 ? -10.417 12.853 14.419 1.00 81.12 194 ASP A N 1
ATOM 1537 C CA . ASP A 1 194 ? -10.611 14.116 15.134 1.00 81.12 194 ASP A CA 1
ATOM 1538 C C . ASP A 1 194 ? -11.327 13.954 16.490 1.00 81.12 194 ASP A C 1
ATOM 1540 O O . ASP A 1 194 ? -11.213 14.828 17.345 1.00 81.12 194 ASP A O 1
ATOM 1544 N N . ARG A 1 195 ? -12.052 12.843 16.715 1.00 80.56 195 ARG A N 1
ATOM 1545 C CA . ARG A 1 195 ? -12.900 12.621 17.911 1.00 80.56 195 ARG A CA 1
ATOM 1546 C C . ARG A 1 195 ? -12.587 11.340 18.691 1.00 80.56 195 ARG A C 1
ATOM 1548 O O . ARG A 1 195 ? -13.276 11.031 19.664 1.00 80.56 195 ARG A O 1
ATOM 1555 N N . VAL A 1 196 ? -11.534 10.603 18.323 1.00 81.00 196 VAL A N 1
ATOM 1556 C CA . VAL A 1 196 ? -11.188 9.301 18.934 1.00 81.00 196 VAL A CA 1
ATOM 1557 C C . VAL A 1 196 ? -11.084 9.384 20.459 1.00 81.00 196 VAL A C 1
ATOM 1559 O O . VAL A 1 196 ? -11.662 8.564 21.172 1.00 81.00 196 VAL A O 1
ATOM 1562 N N . GLU A 1 197 ? -10.362 10.376 20.978 1.00 81.81 197 GLU A N 1
ATOM 1563 C CA . GLU A 1 197 ? -10.117 10.507 22.419 1.00 81.81 197 GLU A CA 1
ATOM 1564 C C . GLU A 1 197 ? -11.356 10.963 23.196 1.00 81.81 197 GLU A C 1
ATOM 1566 O O . GLU A 1 197 ? -11.545 10.575 24.351 1.00 81.81 197 GLU A O 1
ATOM 1571 N N . GLU A 1 198 ? -12.225 11.757 22.573 1.00 81.81 198 GLU A N 1
ATOM 1572 C CA . GLU A 1 198 ? -13.490 12.195 23.169 1.00 81.81 198 GLU A CA 1
ATOM 1573 C C . GLU A 1 198 ? -14.448 11.015 23.313 1.00 81.81 198 GLU A C 1
ATOM 1575 O O . GLU A 1 198 ? -15.009 10.787 24.387 1.00 81.81 198 GLU A O 1
ATOM 1580 N N . TRP A 1 199 ? -14.559 10.199 22.265 1.00 83.44 199 TRP A N 1
ATOM 1581 C CA . TRP A 1 199 ? -15.437 9.034 22.249 1.00 83.44 199 TRP A CA 1
ATOM 1582 C C . TRP A 1 199 ? -14.935 7.925 23.173 1.00 83.44 199 TRP A C 1
ATOM 1584 O O . TRP A 1 199 ? -15.716 7.347 23.931 1.00 83.44 199 TRP A O 1
ATOM 1594 N N . LYS A 1 200 ? -13.617 7.691 23.229 1.00 83.75 200 LYS A N 1
ATOM 1595 C CA . LYS A 1 200 ? -13.021 6.787 24.224 1.00 83.75 200 LYS A CA 1
ATOM 1596 C C . LYS A 1 200 ? -13.322 7.233 25.653 1.00 83.75 200 LYS A C 1
ATOM 1598 O O . LYS A 1 200 ? -13.655 6.400 26.496 1.00 83.75 200 LYS A O 1
ATOM 1603 N N . LYS A 1 201 ? -13.219 8.533 25.949 1.00 82.06 201 LYS A N 1
ATOM 1604 C CA . LYS A 1 201 ? -13.561 9.079 27.273 1.00 82.06 201 LYS A CA 1
ATOM 1605 C C . LYS A 1 201 ? -15.047 8.915 27.582 1.00 82.06 201 LYS A C 1
ATOM 1607 O O . LYS A 1 201 ? -15.365 8.498 28.691 1.00 82.06 201 LYS A O 1
ATOM 1612 N N . ALA A 1 202 ? -15.929 9.166 26.614 1.00 78.88 202 ALA A N 1
ATOM 1613 C CA . ALA A 1 202 ? -17.370 8.974 26.769 1.00 78.88 202 ALA A CA 1
ATOM 1614 C C . ALA A 1 202 ? -17.719 7.525 27.145 1.00 78.88 202 ALA A C 1
ATOM 1616 O O . ALA A 1 202 ? -18.437 7.301 28.120 1.00 78.88 202 ALA A O 1
ATOM 1617 N N . ILE A 1 203 ? -17.126 6.539 26.461 1.00 78.88 203 ILE A N 1
ATOM 1618 C CA . ILE A 1 203 ? -17.313 5.116 26.786 1.00 78.88 203 ILE A CA 1
ATOM 1619 C C . ILE A 1 203 ? -16.799 4.814 28.199 1.00 78.88 203 ILE A C 1
ATOM 1621 O O . ILE A 1 203 ? -17.509 4.201 28.990 1.00 78.88 203 ILE A O 1
ATOM 1625 N N . ARG A 1 204 ? -15.612 5.309 28.581 1.00 80.50 204 ARG A N 1
ATOM 1626 C CA . ARG A 1 204 ? -15.080 5.130 29.950 1.00 80.50 204 ARG A CA 1
ATOM 1627 C C . ARG A 1 204 ? -15.968 5.758 31.028 1.00 80.50 204 ARG A C 1
ATOM 1629 O O . ARG A 1 204 ? -15.999 5.271 32.161 1.00 80.50 204 ARG A O 1
ATOM 1636 N N . TYR A 1 205 ? -16.660 6.848 30.704 1.00 77.38 205 TYR A N 1
ATOM 1637 C CA . TYR A 1 205 ? -17.601 7.491 31.612 1.00 77.38 205 TYR A CA 1
ATOM 1638 C C . TYR A 1 205 ? -18.917 6.732 31.729 1.00 77.38 205 TYR A C 1
ATOM 1640 O O . TYR A 1 205 ? -19.458 6.725 32.827 1.00 77.38 205 TYR A O 1
ATOM 1648 N N . CYS A 1 206 ? -19.364 6.006 30.700 1.00 71.69 206 CYS A N 1
ATOM 1649 C CA . CYS A 1 206 ? -20.546 5.138 30.795 1.00 71.69 206 CYS A CA 1
ATOM 1650 C C . CYS A 1 206 ? -20.408 4.073 31.899 1.00 71.69 206 CYS A C 1
ATOM 1652 O O . CYS A 1 206 ? -21.387 3.757 32.562 1.00 71.69 206 CYS A O 1
ATOM 1654 N N . PHE A 1 207 ? -19.187 3.606 32.182 1.00 68.94 207 PHE A N 1
ATOM 1655 C CA . PHE A 1 207 ? -18.903 2.683 33.293 1.00 68.94 207 PHE A CA 1
ATOM 1656 C C . PHE A 1 207 ? -18.810 3.355 34.678 1.00 68.94 207 PHE A C 1
ATOM 1658 O O . PHE A 1 207 ? -18.677 2.668 35.687 1.00 68.94 207 PHE A O 1
ATOM 1665 N N . ASN A 1 208 ? -18.827 4.690 34.760 1.00 71.38 208 ASN A N 1
ATOM 1666 C CA . ASN A 1 208 ? -18.687 5.438 36.011 1.00 71.38 208 ASN A CA 1
ATOM 1667 C C . ASN A 1 208 ? -19.899 6.356 36.235 1.00 71.38 208 ASN A C 1
ATOM 1669 O O . ASN A 1 208 ? -19.867 7.502 35.777 1.00 71.38 208 ASN A O 1
ATOM 1673 N N . PRO A 1 209 ? -20.910 5.949 37.027 1.00 60.81 209 PRO A N 1
ATOM 1674 C CA . PRO A 1 209 ? -22.182 6.674 37.154 1.00 60.81 209 PRO A CA 1
ATOM 1675 C C . PRO A 1 209 ? -22.028 8.128 37.628 1.00 60.81 209 PRO A C 1
ATOM 1677 O O . PRO A 1 209 ? -22.825 8.992 37.284 1.00 60.81 209 PRO A O 1
ATOM 1680 N N . LYS A 1 210 ? -20.947 8.440 38.354 1.00 60.06 210 LYS A N 1
ATOM 1681 C CA . LYS A 1 210 ? -20.639 9.793 38.847 1.00 60.06 210 LYS A CA 1
ATOM 1682 C C . LYS A 1 210 ? -20.105 10.756 37.776 1.00 60.06 210 LYS A C 1
ATOM 1684 O O . LYS A 1 210 ? -20.144 11.962 37.986 1.00 60.06 210 LYS A O 1
ATOM 1689 N N . LYS A 1 211 ? -19.554 10.252 36.664 1.00 62.56 211 LYS A N 1
ATOM 1690 C CA . LYS A 1 211 ? -18.889 11.066 35.621 1.00 62.56 211 LYS A CA 1
ATOM 1691 C C . LYS A 1 211 ? -19.673 11.149 34.309 1.00 62.56 211 LYS A C 1
ATOM 1693 O O . LYS A 1 211 ? -19.275 11.899 33.423 1.00 62.56 211 LYS A O 1
ATOM 1698 N N . ILE A 1 212 ? -20.789 10.425 34.208 1.00 60.72 212 ILE A N 1
ATOM 1699 C CA . ILE A 1 212 ? -21.672 10.398 33.033 1.00 60.72 212 ILE A CA 1
ATOM 1700 C C . ILE A 1 212 ? -22.240 11.793 32.696 1.00 60.72 212 ILE A C 1
ATOM 1702 O O . ILE A 1 212 ? -22.484 12.081 31.528 1.00 60.72 212 ILE A O 1
ATOM 1706 N N . PHE A 1 213 ? -22.404 12.681 33.685 1.00 59.41 213 PHE A N 1
ATOM 1707 C CA . PHE A 1 213 ? -22.962 14.032 33.494 1.00 59.41 213 PHE A CA 1
ATOM 1708 C C . PHE A 1 213 ? -22.069 14.991 32.698 1.00 59.41 213 PHE A C 1
ATOM 1710 O O . PHE A 1 213 ? -22.554 16.004 32.212 1.00 59.41 213 PHE A O 1
ATOM 1717 N N . ASN A 1 214 ? -20.779 14.680 32.548 1.00 62.22 214 ASN A N 1
ATOM 1718 C CA . ASN A 1 214 ? -19.848 15.518 31.787 1.00 62.22 214 ASN A CA 1
ATOM 1719 C C . ASN A 1 214 ? -19.868 15.218 30.278 1.00 62.22 214 ASN A C 1
ATOM 1721 O O . ASN A 1 214 ? -19.058 15.778 29.543 1.00 62.22 214 ASN A O 1
ATOM 1725 N N . VAL A 1 215 ? -20.723 14.295 29.825 1.00 65.81 215 VAL A N 1
ATOM 1726 C CA . VAL A 1 215 ? -20.811 13.872 28.424 1.00 65.81 215 VAL A CA 1
ATOM 1727 C C . VAL A 1 215 ? -22.166 14.256 27.857 1.00 65.81 215 VAL A C 1
ATOM 1729 O O . VAL A 1 215 ? -23.204 13.876 28.403 1.00 65.81 215 VAL A O 1
ATOM 1732 N N . ASP A 1 216 ? -22.151 14.941 26.719 1.00 70.56 216 ASP A N 1
ATOM 1733 C CA . ASP A 1 216 ? -23.371 15.300 26.010 1.00 70.56 216 ASP A CA 1
ATOM 1734 C C . ASP A 1 216 ? -24.119 14.054 25.515 1.00 70.56 216 ASP A C 1
ATOM 1736 O O . ASP A 1 216 ? -23.557 13.146 24.893 1.00 70.56 216 ASP A O 1
ATOM 1740 N N . SER A 1 217 ? -25.429 14.028 25.768 1.00 65.56 217 SER A N 1
ATOM 1741 C CA . SER A 1 217 ? -26.317 12.932 25.355 1.00 65.56 217 SER A CA 1
ATOM 1742 C C . SER A 1 217 ? -26.422 12.780 23.829 1.00 65.56 217 SER A C 1
ATOM 1744 O O . SER A 1 217 ? -26.740 11.698 23.332 1.00 65.56 217 SER A O 1
ATOM 1746 N N . THR A 1 218 ? -26.130 13.843 23.074 1.00 74.44 218 THR A N 1
ATOM 1747 C CA . THR A 1 218 ? -26.020 13.833 21.608 1.00 74.44 218 THR A CA 1
ATOM 1748 C C . THR A 1 218 ? -24.818 13.009 21.159 1.00 74.44 218 THR A C 1
ATOM 1750 O O . THR A 1 218 ? -24.969 12.118 20.329 1.00 74.44 218 THR A O 1
ATOM 1753 N N . THR A 1 219 ? -23.661 13.208 21.791 1.00 74.00 219 THR A N 1
ATOM 1754 C CA . THR A 1 219 ? -22.418 12.482 21.503 1.00 74.00 219 THR A CA 1
ATOM 1755 C C . THR A 1 219 ? -22.558 10.984 21.776 1.00 74.00 219 THR A C 1
ATOM 1757 O O . THR A 1 219 ? -22.082 10.169 20.994 1.00 74.00 219 THR A O 1
ATOM 1760 N N . LEU A 1 220 ? -23.265 10.585 22.841 1.00 74.62 220 LEU A N 1
ATOM 1761 C CA . LEU A 1 220 ? -23.522 9.165 23.129 1.00 74.62 220 LEU A CA 1
ATOM 1762 C C . LEU A 1 220 ? -24.430 8.498 22.085 1.00 74.62 220 LEU A C 1
ATOM 1764 O O . LEU A 1 220 ? -24.225 7.329 21.755 1.00 74.62 220 LEU A O 1
ATOM 1768 N N . LYS A 1 221 ? -25.411 9.230 21.543 1.00 78.06 221 LYS A N 1
ATOM 1769 C CA . LYS A 1 221 ? -26.268 8.739 20.452 1.00 78.06 221 LYS A CA 1
ATOM 1770 C C . LYS A 1 221 ? -25.496 8.622 19.138 1.00 78.06 221 LYS A C 1
ATOM 1772 O O . LYS A 1 221 ? -25.635 7.601 18.475 1.00 78.06 221 LYS A O 1
ATOM 1777 N N . GLU A 1 222 ? -24.647 9.602 18.821 1.00 80.31 222 GLU A N 1
ATOM 1778 C CA . GLU A 1 222 ? -23.749 9.554 17.656 1.00 80.31 222 GLU A CA 1
ATOM 1779 C C . GLU A 1 222 ? -22.798 8.351 17.733 1.00 80.31 222 GLU A C 1
ATOM 1781 O O . GLU A 1 222 ? -22.667 7.607 16.764 1.00 80.31 222 GLU A O 1
ATOM 1786 N N . ILE A 1 223 ? -22.184 8.112 18.900 1.00 79.56 223 ILE A N 1
ATOM 1787 C CA . ILE A 1 223 ? -21.312 6.947 19.121 1.00 79.56 223 ILE A CA 1
ATOM 1788 C C . ILE A 1 223 ? -22.099 5.650 18.938 1.00 79.56 223 ILE A C 1
ATOM 1790 O O . ILE A 1 223 ? -21.614 4.729 18.288 1.00 79.56 223 ILE A O 1
ATOM 1794 N N . LYS A 1 224 ? -23.312 5.565 19.493 1.00 80.38 224 LYS A N 1
ATOM 1795 C CA . LYS A 1 224 ? -24.154 4.373 19.370 1.00 80.38 224 LYS A CA 1
ATOM 1796 C C . LYS A 1 224 ? -24.500 4.073 17.908 1.00 80.38 224 LYS A C 1
ATOM 1798 O O . LYS A 1 224 ? -24.275 2.952 17.470 1.00 80.38 224 LYS A O 1
ATOM 1803 N N . GLU A 1 225 ? -24.992 5.055 17.157 1.00 82.00 225 GLU A N 1
ATOM 1804 C CA . GLU A 1 225 ? -25.361 4.888 15.742 1.00 82.00 225 GLU A CA 1
ATOM 1805 C C . GLU A 1 225 ? -24.144 4.522 14.875 1.00 82.00 225 GLU A C 1
ATOM 1807 O O . GLU A 1 225 ? -24.212 3.636 14.019 1.00 82.00 225 GLU A O 1
ATOM 1812 N N . HIS A 1 226 ? -22.994 5.144 15.150 1.00 80.00 226 HIS A N 1
ATOM 1813 C CA . HIS A 1 226 ? -21.739 4.829 14.473 1.00 80.00 226 HIS A CA 1
ATOM 1814 C C . HIS A 1 226 ? -21.263 3.403 14.774 1.00 80.00 226 HIS A C 1
ATOM 1816 O O . HIS A 1 226 ? -20.850 2.675 13.870 1.00 80.00 226 HIS A O 1
ATOM 1822 N N . CYS A 1 227 ? -21.362 2.977 16.033 1.00 76.44 227 CYS A N 1
ATOM 1823 C CA . CYS A 1 227 ? -21.022 1.622 16.435 1.00 76.44 227 CYS A CA 1
ATOM 1824 C C . CYS A 1 227 ? -22.000 0.587 15.845 1.00 76.44 227 CYS A C 1
ATOM 1826 O O . CYS A 1 227 ? -21.557 -0.468 15.411 1.00 76.44 227 CYS A O 1
ATOM 1828 N N . GLU A 1 228 ? -23.302 0.875 15.766 1.00 79.12 228 GLU A N 1
ATOM 1829 C CA . GLU A 1 228 ? -24.299 -0.022 15.150 1.00 79.12 228 GLU A CA 1
ATOM 1830 C C . GLU A 1 228 ? -24.087 -0.183 13.634 1.00 79.12 228 GLU A C 1
ATOM 1832 O O . GLU A 1 228 ? -24.398 -1.235 13.080 1.00 79.12 228 GLU A O 1
ATOM 1837 N N . THR A 1 229 ? -23.535 0.834 12.965 1.00 79.44 229 THR A N 1
ATOM 1838 C CA . THR A 1 229 ? -23.299 0.810 11.511 1.00 79.44 229 THR A CA 1
ATOM 1839 C C . THR A 1 229 ? -21.987 0.116 11.134 1.00 79.44 229 THR A C 1
ATOM 1841 O O . THR A 1 229 ? -21.917 -0.530 10.089 1.00 79.44 229 THR A O 1
ATOM 1844 N N . ASN A 1 230 ? -20.948 0.247 11.967 1.00 76.56 230 ASN A N 1
ATOM 1845 C CA . ASN A 1 230 ? -19.582 -0.160 11.613 1.00 76.56 230 ASN A CA 1
ATOM 1846 C C . ASN A 1 230 ? -19.081 -1.431 12.317 1.00 76.56 230 ASN A C 1
ATOM 1848 O O . ASN A 1 230 ? -18.046 -1.956 11.911 1.00 76.56 230 ASN A O 1
ATOM 1852 N N . LEU A 1 231 ? -19.754 -1.926 13.363 1.00 73.94 231 LEU A N 1
ATOM 1853 C CA . LEU A 1 231 ? -19.352 -3.165 14.039 1.00 73.94 231 LEU A CA 1
ATOM 1854 C C . LEU A 1 231 ? -20.050 -4.396 13.454 1.00 73.94 231 LEU A C 1
ATOM 1856 O O . LEU A 1 231 ? -21.256 -4.412 13.218 1.00 73.94 231 LEU A O 1
ATOM 1860 N N . GLU A 1 232 ? -19.281 -5.470 13.303 1.00 62.78 232 GLU A N 1
ATOM 1861 C CA . GLU A 1 232 ? -19.802 -6.784 12.938 1.00 62.78 232 GLU A CA 1
ATOM 1862 C C . GLU A 1 232 ? -20.489 -7.443 14.151 1.00 62.78 232 GLU A C 1
ATOM 1864 O O . GLU A 1 232 ? -19.910 -7.553 15.237 1.00 62.78 232 GLU A O 1
ATOM 1869 N N . LEU A 1 233 ? -21.736 -7.887 13.952 1.00 56.25 233 LEU A N 1
ATOM 1870 C CA . LEU A 1 233 ? -22.656 -8.413 14.977 1.00 56.25 233 LEU A CA 1
ATOM 1871 C C . LEU A 1 233 ? -22.170 -9.694 15.689 1.00 56.25 233 LEU A C 1
ATOM 1873 O O . LEU A 1 233 ? -22.730 -10.056 16.721 1.00 56.25 233 LEU A O 1
ATOM 1877 N N . ASP A 1 234 ? -21.132 -10.358 15.176 1.00 56.97 234 ASP A N 1
ATOM 1878 C CA . ASP A 1 234 ? -20.657 -11.662 15.668 1.00 56.97 234 ASP A CA 1
ATOM 1879 C C . ASP A 1 234 ? -19.628 -11.574 16.816 1.00 56.97 234 ASP A C 1
ATOM 1881 O O . ASP A 1 234 ? -19.174 -12.598 17.334 1.00 56.97 234 ASP A O 1
ATOM 1885 N N . SER A 1 235 ? -19.240 -10.373 17.258 1.00 62.72 235 SER A N 1
ATOM 1886 C CA . SER A 1 235 ? -18.298 -10.222 18.377 1.00 62.72 235 SER A CA 1
ATOM 1887 C C . SER A 1 235 ? -19.011 -10.262 19.733 1.00 62.72 235 SER A C 1
ATOM 1889 O O . SER A 1 235 ? -19.860 -9.421 20.011 1.00 62.72 235 SER A O 1
ATOM 1891 N N . LEU A 1 236 ? -18.605 -11.162 20.639 1.00 67.75 236 LEU A N 1
ATOM 1892 C CA . LEU A 1 236 ? -19.072 -11.211 22.042 1.00 67.75 236 LEU A CA 1
ATOM 1893 C C . LEU A 1 236 ? -19.037 -9.817 22.711 1.00 67.75 236 LEU A C 1
ATOM 1895 O O . LEU A 1 236 ? -19.987 -9.399 23.371 1.00 67.75 236 LEU A O 1
ATOM 1899 N N . HIS A 1 237 ? -17.971 -9.061 22.437 1.00 68.88 237 HIS A N 1
ATOM 1900 C CA . HIS A 1 237 ? -17.705 -7.733 23.000 1.00 68.88 237 HIS A CA 1
ATOM 1901 C C . HIS A 1 237 ? -18.616 -6.630 22.433 1.00 68.88 237 HIS A C 1
ATOM 1903 O O . HIS A 1 237 ? -18.733 -5.564 23.032 1.00 68.88 237 HIS A O 1
ATOM 1909 N N . TYR A 1 238 ? -19.289 -6.870 21.298 1.00 74.31 238 TYR A N 1
ATOM 1910 C CA . TYR A 1 238 ? -20.274 -5.938 20.734 1.00 74.31 238 TYR A CA 1
ATOM 1911 C C . TYR A 1 238 ? -21.487 -5.791 21.655 1.00 74.31 238 TYR A C 1
ATOM 1913 O O . TYR A 1 238 ? -21.927 -4.672 21.923 1.00 74.31 238 TYR A O 1
ATOM 1921 N N . SER A 1 239 ? -21.998 -6.916 22.168 1.00 71.19 239 SER A N 1
ATOM 1922 C CA . SER A 1 239 ? -23.150 -6.922 23.075 1.00 71.19 239 SER A CA 1
ATOM 1923 C C . SER A 1 239 ? -22.866 -6.113 24.340 1.00 71.19 239 SER A C 1
ATOM 1925 O O . SER A 1 239 ? -23.657 -5.254 24.715 1.00 71.19 239 SER A O 1
ATOM 1927 N N . GLU A 1 240 ? -21.671 -6.279 24.903 1.00 71.75 240 GLU A N 1
ATOM 1928 C CA . GLU A 1 240 ? -21.243 -5.573 26.104 1.00 71.75 240 GLU A CA 1
ATOM 1929 C C . GLU A 1 240 ? -21.087 -4.066 25.877 1.00 71.75 240 GLU A C 1
ATOM 1931 O O . GLU A 1 240 ? -21.584 -3.273 26.671 1.00 71.75 240 GLU A O 1
ATOM 1936 N N . VAL A 1 241 ? -20.468 -3.638 24.768 1.00 74.75 241 VAL A N 1
ATOM 1937 C CA . VAL A 1 241 ? -20.368 -2.204 24.433 1.00 74.75 241 VAL A CA 1
ATOM 1938 C C . VAL A 1 241 ? -21.751 -1.582 24.258 1.00 74.75 241 VAL A C 1
ATOM 1940 O O . VAL A 1 241 ? -22.003 -0.482 24.755 1.00 74.75 241 VAL A O 1
ATOM 1943 N N . MET A 1 242 ? -22.655 -2.277 23.567 1.00 75.25 242 MET A N 1
ATOM 1944 C CA . MET A 1 242 ? -24.003 -1.775 23.315 1.00 75.25 242 MET A CA 1
ATOM 1945 C C . MET A 1 242 ? -24.847 -1.708 24.579 1.00 75.25 242 MET A C 1
ATOM 1947 O O . MET A 1 242 ? -25.582 -0.737 24.764 1.00 75.25 242 MET A O 1
ATOM 1951 N N . ASP A 1 243 ? -24.735 -2.696 25.458 1.00 75.50 243 ASP A N 1
ATOM 1952 C CA . ASP A 1 243 ? -25.448 -2.692 26.728 1.00 75.50 243 ASP A CA 1
ATOM 1953 C C . ASP A 1 243 ? -24.900 -1.604 27.658 1.00 75.50 243 ASP A C 1
ATOM 1955 O O . ASP A 1 243 ? -25.690 -0.853 28.227 1.00 75.50 243 ASP A O 1
ATOM 1959 N N . CYS A 1 244 ? -23.581 -1.378 27.682 1.00 74.81 244 CYS A N 1
ATOM 1960 C CA . CYS A 1 244 ? -22.981 -0.255 28.407 1.00 74.81 244 CYS A CA 1
ATOM 1961 C C . CYS A 1 244 ? -23.420 1.118 27.874 1.00 74.81 244 CYS A C 1
ATOM 1963 O O . CYS A 1 244 ? -23.671 2.033 28.659 1.00 74.81 244 CYS A O 1
ATOM 1965 N N . LEU A 1 245 ? -23.540 1.291 26.552 1.00 75.56 245 LEU A N 1
ATOM 1966 C CA . LEU A 1 245 ? -24.034 2.544 25.966 1.00 75.56 245 LEU A CA 1
ATOM 1967 C C . LEU A 1 245 ? -25.522 2.764 26.268 1.00 75.56 245 LEU A C 1
ATOM 1969 O O . LEU A 1 245 ? -25.924 3.880 26.600 1.00 75.56 245 LEU A O 1
ATOM 1973 N N . LYS A 1 246 ? -26.348 1.711 26.197 1.00 76.62 246 LYS A N 1
ATOM 1974 C CA . LYS A 1 246 ? -27.771 1.781 26.573 1.00 76.62 246 LYS A CA 1
ATOM 1975 C C . LYS A 1 246 ? -27.939 2.105 28.056 1.00 76.62 246 LYS A C 1
ATOM 1977 O O . LYS A 1 246 ? -28.766 2.947 28.393 1.00 76.62 246 LYS A O 1
ATOM 1982 N N . GLU A 1 247 ? -27.154 1.475 28.926 1.00 73.25 247 GLU A N 1
ATOM 1983 C CA . GLU A 1 247 ? -27.167 1.725 30.368 1.00 73.25 247 GLU A CA 1
ATOM 1984 C C . GLU A 1 247 ? -26.699 3.151 30.688 1.00 73.25 247 GLU A C 1
ATOM 1986 O O . GLU A 1 247 ? -27.356 3.850 31.454 1.00 73.25 247 GLU A O 1
ATOM 1991 N N . GLY A 1 248 ? -25.649 3.644 30.024 1.00 68.88 248 GLY A N 1
ATOM 1992 C CA . GLY A 1 248 ? -25.192 5.030 30.153 1.00 68.88 248 GLY A CA 1
ATOM 1993 C C . GLY A 1 248 ? -26.261 6.058 29.759 1.00 68.88 248 GLY A C 1
ATOM 1994 O O . GLY A 1 248 ? -26.489 7.022 30.492 1.00 68.88 248 GLY A O 1
ATOM 1995 N N . ILE A 1 249 ? -26.967 5.828 28.645 1.00 71.19 249 ILE A N 1
ATOM 1996 C CA . ILE A 1 249 ? -28.079 6.683 28.192 1.00 71.19 249 ILE A CA 1
ATOM 1997 C C . ILE A 1 249 ? -29.259 6.611 29.175 1.00 71.19 249 ILE A C 1
ATOM 1999 O O . ILE A 1 249 ? -29.821 7.644 29.539 1.00 71.19 249 ILE A O 1
ATOM 2003 N N . ASN A 1 250 ? -29.618 5.414 29.644 1.00 69.94 250 ASN A N 1
ATOM 2004 C CA . ASN A 1 250 ? -30.695 5.235 30.619 1.00 69.94 250 ASN A CA 1
ATOM 2005 C C . ASN A 1 250 ? -30.365 5.886 31.967 1.00 69.94 250 ASN A C 1
ATOM 2007 O O . ASN A 1 250 ? -31.241 6.499 32.568 1.00 69.94 250 ASN A O 1
ATOM 2011 N N . ASN A 1 251 ? -29.111 5.827 32.417 1.00 67.38 251 ASN A N 1
ATOM 2012 C CA . ASN A 1 251 ? -28.667 6.468 33.654 1.00 67.38 251 ASN A CA 1
ATOM 2013 C C . ASN A 1 251 ? -28.722 8.000 33.559 1.00 67.38 251 ASN A C 1
ATOM 2015 O O . ASN A 1 251 ? -29.107 8.649 34.530 1.00 67.38 251 ASN A O 1
ATOM 2019 N N . GLN A 1 252 ? -28.432 8.592 32.391 1.00 65.75 252 GLN A N 1
ATOM 2020 C CA . GLN A 1 252 ? -28.671 10.027 32.177 1.00 65.75 252 GLN A CA 1
ATOM 2021 C C . GLN A 1 252 ? -30.160 10.379 32.296 1.00 65.75 252 GLN A C 1
ATOM 2023 O O . GLN A 1 252 ? -30.506 11.367 32.938 1.00 65.75 252 GLN A O 1
ATOM 2028 N N . ILE A 1 253 ? -31.045 9.567 31.712 1.00 63.16 253 ILE A N 1
ATOM 2029 C CA . ILE A 1 253 ? -32.492 9.835 31.674 1.00 63.16 253 ILE A CA 1
ATOM 2030 C C . ILE A 1 253 ? -33.149 9.608 33.046 1.00 63.16 253 ILE A C 1
ATOM 2032 O O . ILE A 1 253 ? -33.921 10.448 33.506 1.00 63.16 253 ILE A O 1
ATOM 2036 N N . ASN A 1 254 ? -32.826 8.505 33.724 1.00 58.69 254 ASN A N 1
ATOM 2037 C CA . ASN A 1 254 ? -33.450 8.116 34.990 1.00 58.69 254 ASN A CA 1
ATOM 2038 C C . ASN A 1 254 ? -33.027 9.017 36.158 1.00 58.69 254 ASN A C 1
ATOM 2040 O O . ASN A 1 254 ? -33.862 9.335 37.001 1.00 58.69 254 ASN A O 1
ATOM 2044 N N . ILE A 1 255 ? -31.777 9.493 36.196 1.00 54.22 255 ILE A N 1
ATOM 2045 C CA . ILE A 1 255 ? -31.313 10.383 37.277 1.00 54.22 255 ILE A CA 1
ATOM 2046 C C . ILE A 1 255 ? -31.832 11.821 37.091 1.00 54.22 255 ILE A C 1
ATOM 2048 O O . ILE A 1 255 ? -32.027 12.536 38.069 1.00 54.22 255 ILE A O 1
ATOM 2052 N N . LEU A 1 256 ? -32.127 12.242 35.856 1.00 52.75 256 LEU A N 1
ATOM 2053 C CA . LEU A 1 256 ? -32.810 13.516 35.594 1.00 52.75 256 LEU A CA 1
ATOM 2054 C C . LEU A 1 256 ? -34.327 13.446 35.858 1.00 52.75 256 LEU A C 1
ATOM 2056 O O . LEU A 1 256 ? -34.947 14.481 36.091 1.00 52.75 256 LEU A O 1
ATOM 2060 N N . GLY A 1 257 ? -34.923 12.247 35.816 1.00 49.50 257 GLY A N 1
ATOM 2061 C CA . GLY A 1 257 ? -36.366 12.032 35.977 1.00 49.50 257 GLY A CA 1
ATOM 2062 C C . GLY A 1 257 ? -36.821 11.561 37.363 1.00 49.50 257 GLY A C 1
ATOM 2063 O O . GLY A 1 257 ? -37.979 11.781 37.715 1.00 49.50 257 GLY A O 1
ATOM 2064 N N . SER A 1 258 ? -35.951 10.931 38.160 1.00 42.09 258 SER A N 1
ATOM 2065 C CA . SER A 1 258 ? -36.303 10.405 39.485 1.00 42.09 258 SER A CA 1
ATOM 2066 C C . SER A 1 258 ? -35.645 11.212 40.606 1.00 42.09 258 SER A C 1
ATOM 2068 O O . SER A 1 258 ? -34.451 11.501 40.580 1.00 42.09 258 SER A O 1
ATOM 2070 N N . SER A 1 259 ? -36.472 11.587 41.579 1.00 41.38 259 SER A N 1
ATOM 2071 C CA . SER A 1 259 ? -36.135 12.300 42.809 1.00 41.38 259 SER A CA 1
ATOM 2072 C C . SER A 1 259 ? -34.830 11.820 43.461 1.00 41.38 259 SER A C 1
ATOM 2074 O O . SER A 1 259 ? -34.584 10.624 43.596 1.00 41.38 259 SER A O 1
ATOM 2076 N N . LEU A 1 260 ? -34.056 12.784 43.964 1.00 44.16 260 LEU A N 1
ATOM 2077 C CA . LEU A 1 260 ? -32.792 12.679 44.712 1.00 44.16 260 LEU A CA 1
ATOM 2078 C C . LEU A 1 260 ? -32.771 11.647 45.867 1.00 44.16 260 LEU A C 1
ATOM 2080 O O . LEU A 1 260 ? -31.709 11.364 46.412 1.00 44.16 260 LEU A O 1
ATOM 2084 N N . LEU A 1 261 ? -33.927 11.097 46.243 1.00 44.81 261 LEU A N 1
ATOM 2085 C CA . LEU A 1 261 ? -34.111 10.089 47.289 1.00 44.81 261 LEU A CA 1
ATOM 2086 C C . LEU A 1 261 ? -33.851 8.643 46.827 1.00 44.81 261 LEU A C 1
ATOM 2088 O O . LEU A 1 261 ? -33.630 7.789 47.679 1.00 44.81 261 LEU A O 1
ATOM 2092 N N . ASP A 1 262 ? -33.838 8.360 45.518 1.00 45.94 262 ASP A N 1
ATOM 2093 C CA . ASP A 1 262 ? -33.666 6.986 44.997 1.00 45.94 262 ASP A CA 1
ATOM 2094 C C . ASP A 1 262 ? -32.206 6.645 44.632 1.00 45.94 262 ASP A C 1
ATOM 2096 O O . ASP A 1 262 ? -31.842 5.490 44.397 1.00 45.94 262 ASP A O 1
ATOM 2100 N N . LEU A 1 263 ? -31.331 7.656 44.638 1.00 46.59 263 LEU A N 1
ATOM 2101 C CA . LEU A 1 263 ? -29.914 7.507 44.302 1.00 46.59 263 LEU A CA 1
ATOM 2102 C C . LEU A 1 263 ? -29.157 6.685 45.360 1.00 46.59 263 LEU A C 1
ATOM 2104 O O . LEU A 1 263 ? -28.258 5.920 45.017 1.00 46.59 263 LEU A O 1
ATOM 2108 N N . ASP A 1 264 ? -29.548 6.795 46.633 1.00 43.44 264 ASP A N 1
ATOM 2109 C CA . ASP A 1 264 ? -28.934 6.044 47.738 1.00 43.44 264 ASP A CA 1
ATOM 2110 C C . ASP A 1 264 ? -29.410 4.578 47.756 1.00 43.44 264 ASP A C 1
ATOM 2112 O O . ASP A 1 264 ? -28.636 3.655 48.021 1.00 43.44 264 ASP A O 1
ATOM 2116 N N . ALA A 1 265 ? -30.663 4.338 47.353 1.00 47.72 265 ALA A N 1
ATOM 2117 C CA . ALA A 1 265 ? -31.216 2.995 47.211 1.00 47.72 265 ALA A CA 1
ATOM 2118 C C . ALA A 1 265 ? -30.581 2.241 46.027 1.00 47.72 265 ALA A C 1
ATOM 2120 O O . ALA A 1 265 ? -30.188 1.082 46.179 1.00 47.72 265 ALA A O 1
ATOM 2121 N N . GLN A 1 266 ? -30.374 2.897 44.878 1.00 47.19 266 GLN A N 1
ATOM 2122 C CA . GLN A 1 266 ? -29.740 2.267 43.711 1.00 47.19 266 GLN A CA 1
ATOM 2123 C C . GLN A 1 266 ? -28.222 2.070 43.864 1.00 47.19 266 GLN A C 1
ATOM 2125 O O . GLN A 1 266 ? -27.698 1.050 43.407 1.00 47.19 266 GLN A O 1
ATOM 2130 N N . LEU A 1 267 ? -27.508 2.962 44.568 1.00 44.78 267 LEU A N 1
ATOM 2131 C CA . LEU A 1 267 ? -26.096 2.735 44.913 1.00 44.78 267 LEU A CA 1
ATOM 2132 C C . LEU A 1 267 ? -25.911 1.552 45.876 1.00 44.78 267 LEU A C 1
ATOM 2134 O O . LEU A 1 267 ? -24.913 0.838 45.765 1.00 44.78 267 LEU A O 1
ATOM 2138 N N . SER A 1 268 ? -26.877 1.301 46.769 1.00 42.81 268 SER A N 1
ATOM 2139 C CA . SER A 1 268 ? -26.843 0.137 47.667 1.00 42.81 268 SER A CA 1
ATOM 2140 C C . SER A 1 268 ? -27.049 -1.199 46.933 1.00 42.81 268 SER A C 1
ATOM 2142 O O . SER A 1 268 ? -26.507 -2.223 47.345 1.00 42.81 268 SER A O 1
ATOM 2144 N N . MET A 1 269 ? -27.757 -1.193 45.796 1.00 42.84 269 MET A N 1
ATOM 2145 C CA . MET A 1 269 ? -27.995 -2.394 44.985 1.00 42.84 269 MET A CA 1
ATOM 2146 C C . MET A 1 269 ? -26.884 -2.691 43.970 1.00 42.84 269 MET A C 1
ATOM 2148 O O . MET A 1 269 ? -26.775 -3.824 43.498 1.00 42.84 269 MET A O 1
ATOM 2152 N N . SER A 1 270 ? -26.044 -1.708 43.635 1.00 44.59 270 SER A N 1
ATOM 2153 C CA . SER A 1 270 ? -25.062 -1.846 42.554 1.00 44.59 270 SER A CA 1
ATOM 2154 C C . SER A 1 270 ? -23.734 -2.500 42.967 1.00 44.59 270 SER A C 1
ATOM 2156 O O . SER A 1 270 ? -23.028 -2.959 42.072 1.00 44.59 270 SER A O 1
ATOM 2158 N N . MET A 1 271 ? -23.382 -2.625 44.258 1.00 46.53 271 MET A N 1
ATOM 2159 C CA . MET A 1 271 ? -22.043 -3.132 44.643 1.00 46.53 271 MET A CA 1
ATOM 2160 C C . MET A 1 271 ? -21.960 -4.054 45.876 1.00 46.53 271 MET A C 1
ATOM 2162 O O . MET A 1 271 ? -20.865 -4.281 46.389 1.00 46.53 271 MET A O 1
ATOM 2166 N N . SER A 1 272 ? -23.056 -4.663 46.334 1.00 44.25 272 SER A N 1
ATOM 2167 C CA . SER A 1 272 ? -22.967 -5.713 47.364 1.00 44.25 272 SER A CA 1
ATOM 2168 C C . SER A 1 272 ? -24.172 -6.646 47.365 1.00 44.25 272 SER A C 1
ATOM 2170 O O . SER A 1 272 ? -25.014 -6.568 48.250 1.00 44.25 272 SER A O 1
ATOM 2172 N N . THR A 1 273 ? -24.252 -7.555 46.396 1.00 39.25 273 THR A N 1
ATOM 2173 C CA . THR A 1 273 ? -25.110 -8.739 46.533 1.00 39.25 273 THR A CA 1
ATOM 2174 C C . THR A 1 273 ? -24.374 -9.953 45.992 1.00 39.25 273 THR A C 1
ATOM 2176 O O . THR A 1 273 ? -23.924 -9.999 44.843 1.00 39.25 273 THR A O 1
ATOM 2179 N N . SER A 1 274 ? -24.170 -10.920 46.881 1.00 51.38 274 SER A N 1
ATOM 2180 C CA . SER A 1 274 ? -23.573 -12.210 46.555 1.00 51.38 274 SER A CA 1
ATOM 2181 C C . SER A 1 274 ? -24.394 -12.917 45.470 1.00 51.38 274 SER A C 1
ATOM 2183 O O . SER A 1 274 ? -25.595 -12.685 45.316 1.00 51.38 274 SER A O 1
ATOM 2185 N N . SER A 1 275 ? -23.753 -13.811 44.721 1.00 48.69 275 SER A N 1
ATOM 2186 C CA . SER A 1 275 ? -24.291 -14.528 43.554 1.00 48.69 275 SER A CA 1
ATOM 2187 C C . SER A 1 275 ? -25.639 -15.242 43.785 1.00 48.69 275 SER A C 1
ATOM 2189 O O . SER A 1 275 ? -26.328 -15.582 42.827 1.00 48.69 275 SER A O 1
ATOM 2191 N N . LEU A 1 276 ? -26.044 -15.443 45.042 1.00 45.56 276 LEU A N 1
ATOM 2192 C CA . LEU A 1 276 ? -27.309 -16.064 45.446 1.00 45.56 276 LEU A CA 1
ATOM 2193 C C . LEU A 1 276 ? -28.511 -15.103 45.400 1.00 45.56 276 LEU A C 1
ATOM 2195 O O . LEU A 1 276 ? -29.615 -15.518 45.049 1.00 45.56 276 LEU A O 1
ATOM 2199 N N . GLU A 1 277 ? -28.318 -13.814 45.677 1.00 45.62 277 GLU A N 1
ATOM 2200 C CA . GLU A 1 277 ? -29.403 -12.820 45.649 1.00 45.62 277 GLU A CA 1
ATOM 2201 C C . GLU A 1 277 ? -29.733 -12.377 44.220 1.00 45.62 277 GLU A C 1
ATOM 2203 O O . GLU A 1 277 ? -30.901 -12.156 43.898 1.00 45.62 277 GLU A O 1
ATOM 2208 N N . LYS A 1 278 ? -28.740 -12.372 43.319 1.00 48.59 278 LYS A N 1
ATOM 2209 C CA . LYS A 1 278 ? -28.958 -12.173 41.875 1.00 48.59 278 LYS A CA 1
ATOM 2210 C C . LYS A 1 278 ? -29.809 -13.286 41.257 1.00 48.59 278 LYS A C 1
ATOM 2212 O O . LYS A 1 278 ? -30.638 -12.998 40.401 1.00 48.59 278 LYS A O 1
ATOM 2217 N N . ALA A 1 279 ? -29.686 -14.529 41.727 1.00 45.78 279 ALA A N 1
ATOM 2218 C CA . ALA A 1 279 ? -30.534 -15.636 41.276 1.00 45.78 279 ALA A CA 1
ATOM 2219 C C . ALA A 1 279 ? -31.985 -15.516 41.787 1.00 45.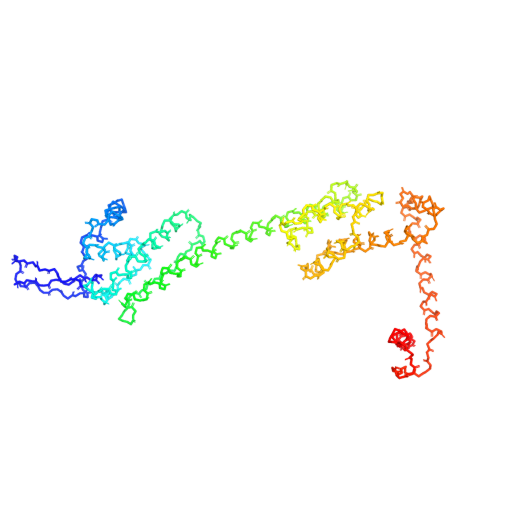78 279 ALA A C 1
ATOM 2221 O O . ALA A 1 279 ? -32.928 -15.844 41.067 1.00 45.78 279 ALA A O 1
ATOM 2222 N N . ALA A 1 280 ? -32.182 -15.003 43.006 1.00 47.62 280 ALA A N 1
ATOM 2223 C CA . ALA A 1 280 ? -33.511 -14.744 43.562 1.00 47.62 280 ALA A CA 1
ATOM 2224 C C . ALA A 1 280 ? -34.193 -13.523 42.913 1.00 47.62 280 ALA A C 1
ATOM 2226 O O . ALA A 1 280 ? -35.394 -13.560 42.644 1.00 47.62 280 ALA A O 1
ATOM 2227 N N . ALA A 1 281 ? -33.434 -12.467 42.608 1.00 50.44 281 ALA A N 1
ATOM 2228 C CA . ALA A 1 281 ? -33.917 -11.300 41.872 1.00 50.44 281 ALA A CA 1
ATOM 2229 C C . ALA A 1 281 ? -34.207 -11.625 40.397 1.00 50.44 281 ALA A C 1
ATOM 2231 O O . ALA A 1 281 ? -35.213 -11.160 39.874 1.00 50.44 281 ALA A O 1
ATOM 2232 N N . ALA A 1 282 ? -33.397 -12.481 39.759 1.00 50.03 282 ALA A N 1
ATOM 2233 C CA . ALA A 1 282 ? -33.665 -13.002 38.419 1.00 50.03 282 ALA A CA 1
ATOM 2234 C C . ALA A 1 282 ? -34.915 -13.895 38.386 1.00 50.03 282 ALA A C 1
ATOM 2236 O O . ALA A 1 282 ? -35.725 -13.776 37.477 1.00 50.03 282 ALA A O 1
ATOM 2237 N N . LYS A 1 283 ? -35.142 -14.742 39.402 1.00 51.31 283 LYS A N 1
ATOM 2238 C CA . LYS A 1 283 ? -36.410 -15.485 39.521 1.00 51.31 283 LYS A CA 1
ATOM 2239 C C . LYS A 1 283 ? -37.610 -14.555 39.697 1.00 51.31 283 LYS A C 1
ATOM 2241 O O . LYS A 1 283 ? -38.601 -14.728 39.000 1.00 51.31 283 LYS A O 1
ATOM 2246 N N . LYS A 1 284 ? -37.505 -13.531 40.551 1.00 52.34 284 LYS A N 1
ATOM 2247 C CA . LYS A 1 284 ? -38.569 -12.526 40.716 1.00 52.34 284 LYS A CA 1
ATOM 2248 C C . LYS A 1 284 ? -38.805 -11.689 39.455 1.00 52.34 284 LYS A C 1
ATOM 2250 O O . LYS A 1 284 ? -39.948 -11.327 39.199 1.00 52.34 284 LYS A O 1
ATOM 2255 N N . SER A 1 285 ? -37.770 -11.379 38.670 1.00 54.31 285 SER A N 1
ATOM 2256 C CA . SER A 1 285 ? -37.917 -10.635 37.412 1.00 54.31 285 SER A CA 1
ATOM 2257 C C . SER A 1 285 ? -38.461 -11.503 36.276 1.00 54.31 285 SER A C 1
ATOM 2259 O O . SER A 1 285 ? -39.226 -10.998 35.461 1.00 54.31 285 SER A O 1
ATOM 2261 N N . ILE A 1 286 ? -38.154 -12.805 36.257 1.00 53.97 286 ILE A N 1
ATOM 2262 C CA . ILE A 1 286 ? -38.787 -13.784 35.360 1.00 53.97 286 ILE A CA 1
ATOM 2263 C C . ILE A 1 286 ? -40.270 -13.942 35.724 1.00 53.97 286 ILE A C 1
ATOM 2265 O O . ILE A 1 286 ? -41.116 -13.772 34.858 1.00 53.97 286 ILE A O 1
ATOM 2269 N N . GLU A 1 287 ? -40.608 -14.120 37.005 1.00 53.00 287 GLU A N 1
ATOM 2270 C CA . GLU A 1 287 ? -42.005 -14.198 37.467 1.00 53.00 287 GLU A CA 1
ATOM 2271 C C . GLU A 1 287 ? -42.788 -12.892 37.226 1.00 53.00 287 GLU A C 1
ATOM 2273 O O . GLU A 1 287 ? -43.993 -12.924 36.968 1.00 53.00 287 GLU A O 1
ATOM 2278 N N . ALA A 1 288 ? -42.128 -11.730 37.297 1.00 54.12 288 ALA A N 1
ATOM 2279 C CA . ALA A 1 288 ? -42.730 -10.442 36.953 1.00 54.12 288 ALA A CA 1
ATOM 2280 C C . ALA A 1 288 ? -42.919 -10.277 35.435 1.00 54.12 288 ALA A C 1
ATOM 2282 O O . ALA A 1 288 ? -43.959 -9.781 35.008 1.00 54.12 288 ALA A O 1
ATOM 2283 N N . ASN A 1 289 ? -41.962 -10.733 34.622 1.00 54.16 289 ASN A N 1
ATOM 2284 C CA . ASN A 1 289 ? -42.082 -10.738 33.164 1.00 54.16 289 ASN A CA 1
ATOM 2285 C C . ASN A 1 289 ? -43.166 -11.707 32.685 1.00 54.16 289 ASN A C 1
ATOM 2287 O O . ASN A 1 289 ? -43.932 -11.345 31.800 1.00 54.16 289 ASN A O 1
ATOM 2291 N N . ASP A 1 290 ? -43.303 -12.879 33.303 1.00 56.81 290 ASP A N 1
ATOM 2292 C CA . ASP A 1 290 ? -44.365 -13.836 32.980 1.00 56.81 290 ASP A CA 1
ATOM 2293 C C . ASP A 1 290 ? -45.751 -13.270 33.323 1.00 56.81 290 ASP A C 1
ATOM 2295 O O . ASP A 1 290 ? -46.706 -13.457 32.570 1.00 56.81 290 ASP A O 1
ATOM 2299 N N . LYS A 1 291 ? -45.875 -12.502 34.416 1.00 58.94 291 LYS A N 1
ATOM 2300 C CA . LYS A 1 291 ? -47.111 -11.764 34.731 1.00 58.94 291 LYS A CA 1
ATOM 2301 C C . LYS A 1 291 ? -47.405 -10.671 33.707 1.00 58.94 291 LYS A C 1
ATOM 2303 O O . LYS A 1 291 ? -48.525 -10.607 33.220 1.00 58.94 291 LYS A O 1
ATOM 2308 N N . LEU A 1 292 ? -46.405 -9.882 33.313 1.00 58.38 292 LEU A N 1
ATOM 2309 C CA . LEU A 1 292 ? -46.569 -8.844 32.289 1.00 58.38 292 LEU A CA 1
ATOM 2310 C C . LEU A 1 292 ? -46.933 -9.432 30.918 1.00 58.38 292 LEU A C 1
ATOM 2312 O O . LEU A 1 292 ? -47.763 -8.869 30.212 1.00 58.38 292 LEU A O 1
ATOM 2316 N N . VAL A 1 293 ? -46.350 -10.573 30.542 1.00 58.19 293 VAL A N 1
ATOM 2317 C CA . VAL A 1 293 ? -46.702 -11.294 29.309 1.00 58.19 293 VAL A CA 1
ATOM 2318 C C . VAL A 1 293 ? -48.140 -11.813 29.384 1.00 58.19 293 VAL A C 1
ATOM 2320 O O . VAL A 1 293 ? -48.886 -11.642 28.422 1.00 58.19 293 VAL A O 1
ATOM 2323 N N . ASN A 1 294 ? -48.569 -12.356 30.526 1.00 60.88 294 ASN A N 1
ATOM 2324 C CA . ASN A 1 294 ? -49.954 -12.788 30.730 1.00 60.88 294 ASN A CA 1
ATOM 2325 C C . ASN A 1 294 ? -50.953 -11.615 30.728 1.00 60.88 294 ASN A C 1
ATOM 2327 O O . ASN A 1 294 ? -52.029 -11.744 30.148 1.00 60.88 294 ASN A O 1
ATOM 2331 N N . ASP A 1 295 ? -50.590 -10.456 31.278 1.00 62.25 295 ASP A N 1
ATOM 2332 C CA . ASP A 1 295 ? -51.414 -9.239 31.240 1.00 62.25 295 ASP A CA 1
ATOM 2333 C C . ASP A 1 295 ? -51.524 -8.668 29.808 1.00 62.25 295 ASP A C 1
ATOM 2335 O O . ASP A 1 295 ? -52.572 -8.166 29.386 1.00 62.25 295 ASP A O 1
ATOM 2339 N N . VAL A 1 296 ? -50.458 -8.794 29.008 1.00 60.16 296 VAL A N 1
ATOM 2340 C CA . VAL A 1 296 ? -50.454 -8.439 27.578 1.00 60.16 296 VAL A CA 1
ATOM 2341 C C . VAL A 1 296 ? -51.296 -9.420 26.751 1.00 60.16 296 VAL A C 1
ATOM 2343 O O . VAL A 1 296 ? -51.989 -8.996 25.829 1.00 60.16 296 VAL A O 1
ATOM 2346 N N . ILE A 1 297 ? -51.301 -10.712 27.092 1.00 60.34 297 ILE A N 1
ATOM 2347 C CA . ILE A 1 297 ? -52.182 -11.713 26.466 1.00 60.34 297 ILE A CA 1
ATOM 2348 C C . ILE A 1 297 ? -53.649 -11.464 26.856 1.00 60.34 297 ILE A C 1
ATOM 2350 O O . ILE A 1 297 ? -54.526 -11.529 25.997 1.00 60.34 297 ILE A O 1
ATOM 2354 N N . ALA A 1 298 ? -53.927 -11.107 28.114 1.00 65.06 298 ALA A N 1
ATOM 2355 C CA . ALA A 1 298 ? -55.277 -10.804 28.599 1.00 65.06 298 ALA A CA 1
ATOM 2356 C C . ALA A 1 298 ? -55.876 -9.524 27.985 1.00 65.06 298 ALA A C 1
ATOM 2358 O O . ALA A 1 298 ? -57.095 -9.394 27.889 1.00 65.06 298 ALA A O 1
ATOM 2359 N N . SER A 1 299 ? -55.029 -8.591 27.544 1.00 66.19 299 SER A N 1
ATOM 2360 C CA . SER A 1 299 ? -55.433 -7.364 26.843 1.00 66.19 299 SER A CA 1
ATOM 2361 C C . SER A 1 299 ? -55.473 -7.508 25.313 1.00 66.19 299 SER A C 1
ATOM 2363 O O . SER A 1 299 ? -55.681 -6.517 24.605 1.00 66.19 299 SER A O 1
ATOM 2365 N N . ALA A 1 300 ? -55.302 -8.725 24.781 1.00 67.81 300 ALA A N 1
ATOM 2366 C CA . ALA A 1 300 ? -55.329 -8.974 23.346 1.00 67.81 300 ALA A CA 1
ATOM 2367 C C . ALA A 1 300 ? -56.755 -8.834 22.759 1.00 67.81 300 ALA A C 1
ATOM 2369 O O . ALA A 1 300 ? -57.711 -9.397 23.296 1.00 67.81 300 ALA A O 1
ATOM 2370 N N . PRO A 1 301 ? -56.925 -8.119 21.630 1.00 70.62 301 PRO A N 1
ATOM 2371 C CA . PRO A 1 301 ? -58.209 -8.031 20.934 1.00 70.62 301 PRO A CA 1
ATOM 2372 C C . PRO A 1 301 ? -58.600 -9.377 20.295 1.00 70.62 301 PRO A C 1
ATOM 2374 O O . PRO A 1 301 ? -57.739 -10.125 19.841 1.00 70.62 301 PRO A O 1
ATOM 2377 N N . ALA A 1 302 ? -59.903 -9.677 20.227 1.00 68.94 302 ALA A N 1
ATOM 2378 C CA . ALA A 1 302 ? -60.419 -10.953 19.705 1.00 68.94 302 ALA A CA 1
ATOM 2379 C C . ALA A 1 302 ? -60.268 -11.120 18.177 1.00 68.94 302 ALA A C 1
ATOM 2381 O O . ALA A 1 302 ? -60.247 -12.240 17.670 1.00 68.94 302 ALA A O 1
ATOM 2382 N N . GLU A 1 303 ? -60.138 -10.015 17.441 1.00 75.25 303 GLU A N 1
ATOM 2383 C CA . GLU A 1 303 ? -59.947 -9.999 15.990 1.00 75.25 303 GLU A CA 1
ATOM 2384 C C . GLU A 1 303 ? -58.600 -9.378 15.619 1.00 75.25 303 GLU A C 1
ATOM 2386 O O . GLU A 1 303 ? -58.041 -8.576 16.371 1.00 75.25 303 GLU A O 1
ATOM 2391 N N . GLU A 1 304 ? -58.083 -9.728 14.436 1.00 77.56 304 GLU A N 1
ATOM 2392 C CA . GLU A 1 304 ? -56.805 -9.204 13.961 1.00 77.56 304 GLU A CA 1
ATOM 2393 C C . GLU A 1 304 ? -56.865 -7.669 13.853 1.00 77.56 304 GLU A C 1
ATOM 2395 O O . GLU A 1 304 ? -57.659 -7.132 13.068 1.00 77.56 304 GLU A O 1
ATOM 2400 N N . PRO A 1 305 ? -56.036 -6.939 14.624 1.00 77.31 305 PRO A N 1
ATOM 2401 C CA . PRO A 1 305 ? -56.106 -5.491 14.664 1.00 77.31 305 PRO A CA 1
ATOM 2402 C C . PRO A 1 305 ? -55.743 -4.927 13.291 1.00 77.31 305 PRO A C 1
ATOM 2404 O O . PRO A 1 305 ? -54.680 -5.220 12.745 1.00 77.31 305 PRO A O 1
ATOM 2407 N N . LYS A 1 306 ? -56.625 -4.097 12.726 1.00 78.75 306 LYS A N 1
ATOM 2408 C CA . LYS A 1 306 ? -56.372 -3.336 11.496 1.00 78.75 306 LYS A CA 1
ATOM 2409 C C . LYS A 1 306 ? -55.901 -1.935 11.851 1.00 78.75 306 LYS A C 1
ATOM 2411 O O . LYS A 1 306 ? -56.413 -1.310 12.772 1.00 78.75 306 LYS A O 1
ATOM 2416 N N . GLN A 1 307 ? -54.961 -1.416 11.072 1.00 70.75 307 GLN A N 1
ATOM 2417 C CA . GLN A 1 307 ? -54.302 -0.130 11.322 1.00 70.75 307 GLN A CA 1
ATOM 2418 C C . GLN A 1 307 ? -55.263 1.076 11.315 1.00 70.75 307 GLN A C 1
ATOM 2420 O O . GLN A 1 307 ? -54.943 2.111 11.882 1.00 70.75 307 GLN A O 1
ATOM 2425 N N . ILE A 1 308 ? -56.446 0.915 10.713 1.00 75.25 308 ILE A N 1
ATOM 2426 C CA . ILE A 1 308 ? -57.517 1.920 10.624 1.00 75.25 308 ILE A CA 1
ATOM 2427 C C . ILE A 1 308 ? -58.234 2.113 11.975 1.00 75.25 308 ILE A C 1
ATOM 2429 O O . ILE A 1 308 ? -58.802 3.169 12.225 1.00 75.25 308 ILE A O 1
ATOM 2433 N N . ASN A 1 309 ? -58.175 1.120 12.868 1.00 74.56 309 ASN A N 1
ATOM 2434 C CA . ASN A 1 309 ? -58.927 1.118 14.126 1.00 74.56 309 ASN A CA 1
ATOM 2435 C C . ASN A 1 309 ? -58.177 1.794 15.291 1.00 74.56 309 ASN A C 1
ATOM 2437 O O . ASN A 1 309 ? -58.689 1.810 16.407 1.00 74.56 309 ASN A O 1
ATOM 2441 N N . TYR A 1 310 ? -56.972 2.325 15.055 1.00 77.50 310 TYR A N 1
ATOM 2442 C CA . TYR A 1 310 ? -56.109 2.884 16.097 1.00 77.50 310 TYR A CA 1
ATOM 2443 C C . TYR A 1 310 ? -55.655 4.296 15.733 1.00 77.50 310 TYR A C 1
ATOM 2445 O O . TYR A 1 310 ? -55.275 4.560 14.593 1.00 77.50 310 TYR A O 1
ATOM 2453 N N . ALA A 1 311 ? -55.663 5.194 16.721 1.00 72.25 311 ALA A N 1
ATOM 2454 C CA . ALA A 1 311 ? -55.315 6.600 16.535 1.00 72.25 311 ALA A CA 1
ATOM 2455 C C . ALA A 1 311 ? -53.820 6.795 16.236 1.00 72.25 311 ALA A C 1
ATOM 2457 O O . ALA A 1 311 ? -53.439 7.719 15.517 1.00 72.25 311 ALA A O 1
ATOM 2458 N N . THR A 1 312 ? -52.961 5.911 16.756 1.00 72.69 312 THR A N 1
ATOM 2459 C CA . THR A 1 312 ? -51.512 5.974 16.539 1.00 72.69 312 THR A CA 1
ATOM 2460 C C . THR A 1 312 ? -50.920 4.644 16.070 1.00 72.69 312 THR A C 1
ATOM 2462 O O . THR A 1 312 ? -51.342 3.551 16.452 1.00 72.69 312 THR A O 1
ATOM 2465 N N . LYS A 1 313 ? -49.852 4.725 15.262 1.00 65.50 313 LYS A N 1
ATOM 2466 C CA . LYS A 1 313 ? -49.110 3.549 14.768 1.00 65.50 313 LYS A CA 1
ATOM 2467 C C . LYS A 1 313 ? -48.524 2.706 15.912 1.00 65.50 313 LYS A C 1
ATOM 2469 O O . LYS A 1 313 ? -48.374 1.497 15.758 1.00 65.50 313 LYS A O 1
ATOM 2474 N N . GLY A 1 314 ? -48.218 3.337 17.049 1.00 65.19 314 GLY A N 1
ATOM 2475 C CA . GLY A 1 314 ? -47.728 2.671 18.256 1.00 65.19 314 GLY A CA 1
ATOM 2476 C C . GLY A 1 314 ? -48.788 1.811 18.948 1.00 65.19 314 GLY A C 1
ATOM 2477 O O . GLY A 1 314 ? -48.492 0.679 19.320 1.00 65.19 314 GLY A O 1
ATOM 2478 N N . GLU A 1 315 ? -50.027 2.295 19.067 1.00 69.62 315 GLU A N 1
ATOM 2479 C CA . GLU A 1 315 ? -51.146 1.522 19.634 1.00 69.62 315 GLU A CA 1
ATOM 2480 C C . GLU A 1 315 ? -51.503 0.318 18.760 1.00 69.62 315 GLU A C 1
ATOM 2482 O O . GLU A 1 315 ? -51.691 -0.783 19.273 1.00 69.62 315 GLU A O 1
ATOM 2487 N N . TYR A 1 316 ? -51.482 0.498 17.437 1.00 73.75 316 TYR A N 1
ATOM 2488 C CA . TYR A 1 316 ? -51.646 -0.600 16.486 1.00 73.75 316 TYR A CA 1
ATOM 2489 C C . TYR A 1 316 ? -50.567 -1.679 16.652 1.00 73.75 316 TYR A C 1
ATOM 2491 O O . TYR A 1 316 ? -50.879 -2.868 16.678 1.00 73.75 316 TYR A O 1
ATOM 2499 N N . LEU A 1 317 ? -49.295 -1.285 16.786 1.00 72.50 317 LEU A N 1
ATOM 2500 C CA . LEU A 1 317 ? -48.200 -2.240 16.972 1.00 72.50 317 LEU A CA 1
ATOM 2501 C C . LEU A 1 317 ? -48.311 -2.975 18.312 1.00 72.50 317 LEU A C 1
ATOM 2503 O O . LEU A 1 317 ? -48.117 -4.187 18.336 1.00 72.50 317 LEU A O 1
ATOM 2507 N N . LYS A 1 318 ? -48.691 -2.286 19.396 1.00 73.50 318 LYS A N 1
ATOM 2508 C CA . LYS A 1 318 ? -48.952 -2.918 20.700 1.00 73.50 318 LYS A CA 1
ATOM 2509 C C . LYS A 1 318 ? -50.081 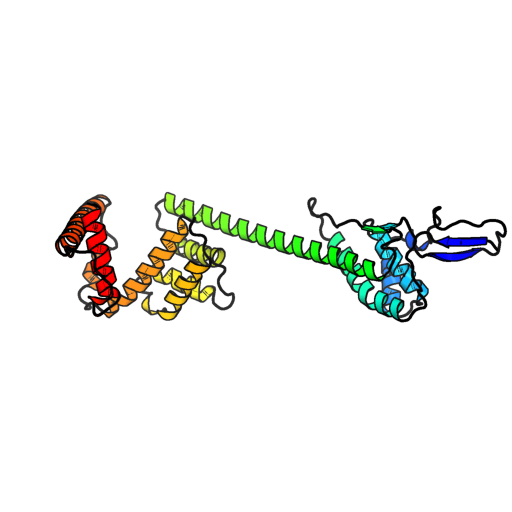-3.948 20.615 1.00 73.50 318 LYS A C 1
ATOM 2511 O O . LYS A 1 318 ? -49.885 -5.087 21.028 1.00 73.50 318 LYS A O 1
ATOM 2516 N N . ALA A 1 319 ? -51.213 -3.590 20.007 1.00 68.56 319 ALA A N 1
ATOM 2517 C CA . ALA A 1 319 ? -52.344 -4.499 19.823 1.00 68.56 319 ALA A CA 1
ATOM 2518 C C . ALA A 1 319 ? -51.999 -5.693 18.914 1.00 68.56 319 ALA A C 1
ATOM 2520 O O . ALA A 1 319 ? -52.404 -6.822 19.183 1.00 68.56 319 ALA A O 1
ATOM 2521 N N . LYS A 1 320 ? -51.203 -5.469 17.858 1.00 76.12 320 LYS A N 1
ATOM 2522 C CA . LYS A 1 320 ? -50.746 -6.525 16.942 1.00 76.12 320 LYS A CA 1
ATOM 2523 C C . LYS A 1 320 ? -49.771 -7.494 17.605 1.00 76.12 320 LYS A C 1
ATOM 2525 O O . LYS A 1 320 ? -49.836 -8.692 17.348 1.00 76.12 320 LYS A O 1
ATOM 2530 N N . ILE A 1 321 ? -48.876 -6.989 18.453 1.00 73.94 321 ILE A N 1
ATOM 2531 C CA . ILE A 1 321 ? -47.956 -7.818 19.237 1.00 73.94 321 ILE A CA 1
ATOM 2532 C C . ILE A 1 321 ? -48.744 -8.654 20.255 1.00 73.94 321 ILE A C 1
ATOM 2534 O O . ILE A 1 321 ? -48.528 -9.861 20.310 1.00 73.94 321 ILE A O 1
ATOM 2538 N N . ALA A 1 322 ? -49.709 -8.060 20.965 1.00 71.69 322 ALA A N 1
ATOM 2539 C CA . ALA A 1 322 ? -50.589 -8.777 21.893 1.00 71.69 322 ALA A CA 1
ATOM 2540 C C . ALA A 1 322 ? -51.400 -9.895 21.202 1.00 71.69 322 ALA A C 1
ATOM 2542 O O . ALA A 1 322 ? -51.409 -11.028 21.676 1.00 71.69 322 ALA A O 1
ATOM 2543 N N . TYR A 1 323 ? -51.996 -9.618 20.034 1.00 75.94 323 TYR A N 1
ATOM 2544 C CA . TYR A 1 323 ? -52.734 -10.611 19.234 1.00 75.94 323 TYR A CA 1
ATOM 2545 C C . TYR A 1 323 ? -51.844 -11.742 18.686 1.00 75.94 323 TYR A C 1
ATOM 2547 O O . TYR A 1 323 ? -52.236 -12.907 18.648 1.00 75.94 323 TYR A O 1
ATOM 2555 N N . ASN A 1 324 ? -50.618 -11.425 18.259 1.00 73.75 324 ASN A N 1
ATOM 2556 C CA . ASN A 1 324 ? -49.679 -12.440 17.773 1.00 73.75 324 ASN A CA 1
ATOM 2557 C C . ASN A 1 324 ? -49.141 -13.330 18.901 1.00 73.75 324 ASN A C 1
ATOM 2559 O O . ASN A 1 324 ? -48.818 -14.491 18.652 1.00 73.75 324 ASN A O 1
ATOM 2563 N N . LEU A 1 325 ? -49.021 -12.784 20.113 1.00 68.38 325 LEU A N 1
ATOM 2564 C CA . LEU A 1 325 ? -48.619 -13.530 21.301 1.00 68.38 325 LEU A CA 1
ATOM 2565 C C . LEU A 1 325 ? -49.746 -14.452 21.785 1.00 68.38 325 LEU A C 1
ATOM 2567 O O . LEU A 1 325 ? -49.468 -15.621 22.029 1.00 68.38 325 LEU A O 1
ATOM 2571 N N . SER A 1 326 ? -51.005 -13.994 21.805 1.00 69.62 326 SER A N 1
ATOM 2572 C CA . SER A 1 326 ? -52.154 -14.828 22.204 1.00 69.62 326 SER A CA 1
ATOM 2573 C C . SER A 1 326 ? -52.450 -15.989 21.245 1.00 69.62 326 SER A C 1
ATOM 2575 O O . SER A 1 326 ? -53.001 -17.000 21.662 1.00 69.62 326 SER A O 1
ATOM 2577 N N . LYS A 1 327 ? -52.073 -15.881 19.962 1.00 70.00 327 LYS A N 1
ATOM 2578 C CA . LYS A 1 327 ? -52.165 -16.992 18.993 1.00 70.00 327 LYS A CA 1
ATOM 2579 C C . LYS A 1 327 ? -51.005 -17.990 19.051 1.00 70.00 327 LYS A C 1
ATOM 2581 O O . LYS A 1 327 ? -51.096 -19.039 18.415 1.00 70.00 327 LYS A O 1
ATOM 2586 N N . ARG A 1 328 ? -49.891 -17.633 19.698 1.00 56.59 328 ARG A N 1
ATOM 2587 C CA . ARG A 1 328 ? -48.682 -18.471 19.788 1.00 56.59 328 ARG A CA 1
ATOM 2588 C C . ARG A 1 328 ? -48.568 -19.237 21.109 1.00 56.59 328 ARG A C 1
ATOM 2590 O O . ARG A 1 328 ? -47.794 -20.191 21.139 1.00 56.59 328 ARG A O 1
ATOM 2597 N N . SER A 1 329 ? -49.285 -18.813 22.150 1.00 48.69 329 SER A N 1
ATOM 2598 C CA . SER A 1 329 ? -49.473 -19.531 23.421 1.00 48.69 329 SER A CA 1
ATOM 2599 C C . SER A 1 329 ? -50.554 -20.598 23.308 1.00 48.69 329 SER A C 1
ATOM 2601 O O . SER A 1 329 ? -50.329 -21.718 23.806 1.00 48.69 329 SER A O 1
#

Secondary structure (DSSP, 8-state):
-EEEEPTTT-PEEEESS-SS--B-GGG----GGGG--HHHHHHHHHHHHTT-S-HHHHHHHHHHHHHHTT-EEESS--B--TTSHHHHHHHHHHHHHHHHHHHHHHH---TT-----EEE-TTT-BHHHHHHHHHHHHHHHHHHHHHHHHHHHHHHHHHHHHHHHHHHHTT---HHHHHHHHHHHHHHTT--TTTHHHHHHHHHHHT-TTTGGGS-HHHHHHHHHHHHHHS-TT-HHHHHHHHHHHHHHHHHHHHHHS-TTSHHHHHHHHS---HHHHHHHHHHHHHHHHHHHHHHHHT--SSPPPGGG-SSHHHHHHHHHHHHHHTT-

Foldseek 3Di:
DEWEAALAARDTDDDPVDDPDHDDSQPDDHDVLLVDDPVVLVVVVVCVVVVNDDLVSLSSSQSSLVSVLVQEAGRGYQPDPSVDPVNSVLSVVCVVLSVVLSVLVVVPPDPPQDQHHYYDDPVQSYPVNVSVSSVSSVVSSVVVVVVVVVVVLVVVLVVLLVVLVVCVVVVPPDLVNQQSLLVNLCSQLVDDPVCSVVSSVCSSCLVPLVRLVVDDLVSLVVSLVSSVVRHDPPRPSSVVSNVSSVSSNVSVVPVVVDDPVCPVVVVVVPPDDPPVVVVVVVVVVVVVVVVVLVVLLVPADPDQQDPVVDPDPVVNVSNNVSPVSNVVD